Protein AF-0000000081675531 (afdb_homodimer)

Solvent-accessible surface area (backbone atoms only — not comparable to full-atom values): 13049 Å² total; per-residue (Å²): 126,81,75,73,70,75,74,74,79,75,53,68,67,58,50,53,51,32,43,53,40,3,53,59,17,24,76,29,30,42,34,90,85,77,69,66,45,24,5,5,15,31,33,32,68,89,70,49,78,31,54,4,14,22,37,60,43,95,56,61,89,72,32,44,50,14,60,50,37,9,51,50,44,37,30,32,72,58,51,77,49,37,48,32,34,23,46,33,56,78,55,82,88,51,85,78,71,76,51,72,69,47,48,54,53,28,58,76,53,54,39,74,36,75,41,68,58,70,75,72,125,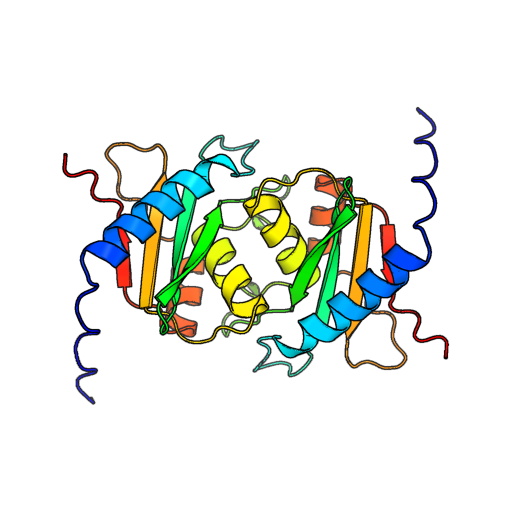127,82,75,72,70,74,74,74,79,75,53,68,67,58,51,53,52,32,43,52,40,4,52,58,17,24,78,28,31,42,33,91,84,77,68,66,43,25,5,6,15,30,32,32,66,88,68,49,78,31,54,4,15,23,36,60,42,97,57,63,88,72,31,45,51,14,60,50,37,9,50,50,44,37,31,34,71,59,51,76,49,37,47,32,34,23,47,34,56,78,55,83,88,51,85,80,70,77,51,71,69,46,48,52,53,29,60,75,52,54,40,74,38,74,43,68,58,71,76,73,126

pLDDT: mean 86.03, std 18.35, range [26.33, 98.75]

Radius of gyration: 18.3 Å; Cα contacts (8 Å, |Δi|>4): 519; chains: 2; bounding box: 38×55×39 Å

InterPro domains:
  IPR002125 Cytidine and deoxycytidylate deaminase domain [PF00383] (15-110)
  IPR002125 Cytidine and deoxycytidylate deaminase domain [PS51747] (13-121)
  IPR006262 Cytidine deaminase, homotetrameric [TIGR01354] (18-109)
  IPR016192 APOBEC/CMP deaminase, zinc-binding [PS00903] (65-106)
  IPR016193 Cytidine deaminase-like [SSF53927] (13-111)
  IPR050202 Cytidine and Deoxycytidylate Deaminase [PTHR11644] (12-110)

Nearest PDB structures (foldseek):
  2fr6-assembly1_A  TM=9.810E-01  e=1.403E-18  Mus musculus
  1mq0-assembly1_A  TM=9.919E-01  e=2.426E-16  Homo sapiens
  1ux0-assembly1_B-2  TM=9.701E-01  e=1.730E-13  Bacillus subtilis
  1ux1-assembly1_D  TM=9.737E-01  e=3.747E-13  Bacillus subtilis
  6kw6-assembly1_A  TM=9.370E-01  e=7.250E-12  Streptomyces noursei

Secondary structure (DSSP, 8-state):
-----------HHHHHHHHHHHHHHHTT-B-TTT---EEEEEEETTS-EEEEE-B--SSGGG-B-HHHHHHHHHHHTT---EEEEEEEES-SS--PPPPHHHHHHHHHTT--EEEE-----/-----------HHHHHHHHHHHHHHHTT-B-TTT---EEEEEEETTS-EEEEE-B--SSGGG-B-HHHHHHHHHHHTT---EEEEEEEES-SS--PPPPHHHHHHHHHTT--EEEE-----

Sequence (242 aa):
MAQKSPSPALEPEHVQRLLLSCREAKKSAYCPYSRFPVGAALLTGDGRIFSGCNIENACYPLGVCAERTAIQKAISEGYKEFRAIAISSNLQDDFISPCGACRQVMREIRCWQMREGEWKSMAQKSPSPALEPEHVQRLLLSCREAKKSAYCPYSRFPVGAALLTGDGRIFSGCNIENACYPLGVCAERTAIQKAISEGYKEFRAIAISSNLQDDFISPCGACRQVMREIRCWQMREGEWKS

Organism: Balaenoptera musculus (NCBI:txid9771)

Foldseek 3Di:
DPPPDPQPDDDPVLVVVQLVQQVVQQVVEADPPPPKKKKKWWAFPVGDIFIFIWYADPPGVPTDHRLVRRVVVCVVVPTQGTEEMEMDIPPVPDFDDDDPVSVVVCVVSVHPYYDYPPPPD/DPPPPPQPDDDPVLVVVQLVQQVVQQVVEADPPPPKKKKKWWAFPVGDIFIFIWYADPPGVPTDHRLVRRVVVCVVVPTQGTEEMEMDIPPVPDFDDDDPVSVVVCVVSVHPYYDYPPPPD

Structure (mmCIF, N/CA/C/O backbone):
data_AF-0000000081675531-model_v1
#
loop_
_entity.id
_entity.type
_entity.pdbx_description
1 polymer 'Cytidine deaminase'
#
loop_
_atom_site.group_PDB
_atom_site.id
_atom_site.type_symbol
_atom_site.label_atom_id
_atom_site.label_alt_id
_atom_site.label_comp_id
_atom_site.label_asym_id
_atom_site.label_entity_id
_atom_site.label_seq_id
_atom_site.pdbx_PDB_ins_code
_atom_site.Cartn_x
_atom_site.Cartn_y
_atom_site.Cartn_z
_atom_site.occupancy
_atom_site.B_iso_or_equiv
_atom_site.auth_seq_id
_atom_site.auth_comp_id
_atom_site.auth_asym_id
_atom_site.auth_atom_id
_atom_site.pdbx_PDB_model_num
ATOM 1 N N . MET A 1 1 ? -18.953 -29.891 -3.199 1 30.53 1 MET A N 1
ATOM 2 C CA . MET A 1 1 ? -17.75 -29.062 -3.236 1 30.53 1 MET A CA 1
ATOM 3 C C . MET A 1 1 ? -17.5 -28.516 -4.637 1 30.53 1 MET A C 1
ATOM 5 O O . MET A 1 1 ? -17.297 -29.281 -5.582 1 30.53 1 MET A O 1
ATOM 9 N N . ALA A 1 2 ? -18.203 -27.469 -4.977 1 39.75 2 ALA A N 1
ATOM 10 C CA . ALA A 1 2 ? -18.172 -27.031 -6.371 1 39.75 2 ALA A CA 1
ATOM 11 C C . ALA A 1 2 ? -16.75 -27 -6.91 1 39.75 2 ALA A C 1
ATOM 13 O O . ALA A 1 2 ? -15.836 -26.484 -6.254 1 39.75 2 ALA A O 1
ATOM 14 N N . GLN A 1 3 ? -16.375 -27.906 -7.695 1 36.19 3 GLN A N 1
ATOM 15 C CA . GLN A 1 3 ? -15.078 -27.984 -8.367 1 36.19 3 GLN A CA 1
ATOM 16 C C . GLN A 1 3 ? -14.688 -26.641 -8.984 1 36.19 3 GLN A C 1
ATOM 18 O O . GLN A 1 3 ? -15.383 -26.141 -9.867 1 36.19 3 GLN A O 1
ATOM 23 N N . LYS A 1 4 ? -14.32 -25.641 -8.102 1 45.38 4 LYS A N 1
ATOM 24 C CA . LYS A 1 4 ? -13.844 -24.375 -8.648 1 45.38 4 LYS A CA 1
ATOM 25 C C . LYS A 1 4 ? -13.062 -24.578 -9.938 1 45.38 4 LYS A C 1
ATOM 27 O O . LYS A 1 4 ? -12.156 -25.422 -9.992 1 45.38 4 LYS A O 1
ATOM 32 N N . SER A 1 5 ? -13.609 -24.5 -11.062 1 47.62 5 SER A N 1
ATOM 33 C CA . SER A 1 5 ? -12.961 -24.578 -12.367 1 47.62 5 SER A CA 1
ATOM 34 C C . SER A 1 5 ? -11.547 -24 -12.312 1 47.62 5 SER A C 1
ATOM 36 O O . SER A 1 5 ? -11.297 -23.031 -11.602 1 47.62 5 SER A O 1
ATOM 38 N N . PRO A 1 6 ? -10.422 -24.797 -12.578 1 48.84 6 PRO A N 1
ATOM 39 C CA . PRO A 1 6 ? -9.031 -24.328 -12.578 1 48.84 6 PRO A CA 1
ATOM 40 C C . PRO A 1 6 ? -8.883 -22.922 -13.156 1 48.84 6 PRO A C 1
ATOM 42 O O . PRO A 1 6 ? -9.602 -22.547 -14.086 1 48.84 6 PRO A O 1
ATOM 45 N N . SER A 1 7 ? -8.719 -21.953 -12.344 1 56.81 7 SER A N 1
ATOM 46 C CA . SER A 1 7 ? -8.422 -20.641 -12.898 1 56.81 7 SER A CA 1
ATOM 47 C C . SER A 1 7 ? -7.664 -20.75 -14.211 1 56.81 7 SER A C 1
ATOM 49 O O . SER A 1 7 ? -6.727 -21.531 -14.328 1 56.81 7 SER A O 1
ATOM 51 N N . PRO A 1 8 ? -8.297 -20.406 -15.32 1 62.28 8 PRO A N 1
ATOM 52 C CA . PRO A 1 8 ? -7.641 -20.531 -16.625 1 62.28 8 PRO A CA 1
ATOM 53 C C . PRO A 1 8 ? -6.156 -20.172 -16.578 1 62.28 8 PRO A C 1
ATOM 55 O O . PRO A 1 8 ? -5.746 -19.328 -15.773 1 62.28 8 PRO A O 1
ATOM 58 N N . ALA A 1 9 ? -5.355 -21.031 -17.125 1 71.75 9 ALA A N 1
ATOM 59 C CA . ALA A 1 9 ? -3.922 -20.812 -17.297 1 71.75 9 ALA A CA 1
ATOM 60 C C . ALA A 1 9 ? -3.639 -19.375 -17.75 1 71.75 9 ALA A C 1
ATOM 62 O O . ALA A 1 9 ? -4.414 -18.797 -18.516 1 71.75 9 ALA A O 1
ATOM 63 N N . LEU A 1 10 ? -2.742 -18.719 -17.125 1 80.75 10 LEU A N 1
ATOM 64 C CA . LEU A 1 10 ? -2.326 -17.375 -17.516 1 80.75 10 LEU A CA 1
ATOM 65 C C . LEU A 1 10 ? -1.698 -17.391 -18.906 1 80.75 10 LEU A C 1
ATOM 67 O O . LEU A 1 10 ? -0.91 -18.281 -19.234 1 80.75 10 LEU A O 1
ATOM 71 N N . GLU A 1 11 ? -2.152 -16.516 -19.703 1 85.69 11 GLU A N 1
ATOM 72 C CA . GLU A 1 11 ? -1.494 -16.359 -20.984 1 85.69 11 GLU A CA 1
ATOM 73 C C . GLU A 1 11 ? -0.01 -16.047 -20.812 1 85.69 11 GLU A C 1
ATOM 75 O O . GLU A 1 11 ? 0.37 -15.281 -19.922 1 85.69 11 GLU A O 1
ATOM 80 N N . PRO A 1 12 ? 0.806 -16.641 -21.656 1 85.94 12 PRO A N 1
ATOM 81 C CA . PRO A 1 12 ? 2.252 -16.422 -21.547 1 85.94 12 PRO A CA 1
ATOM 82 C C . PRO A 1 12 ? 2.635 -14.945 -21.547 1 85.94 12 PRO A C 1
ATOM 84 O O . PRO A 1 12 ? 3.572 -14.547 -20.859 1 85.94 12 PRO A O 1
ATOM 87 N N . GLU A 1 13 ? 1.927 -14.172 -22.281 1 88.56 13 GLU A N 1
ATOM 88 C CA . GLU A 1 13 ? 2.221 -12.742 -22.328 1 88.56 13 GLU A CA 1
ATOM 89 C C . GLU A 1 13 ? 1.995 -12.086 -20.969 1 88.56 13 GLU A C 1
ATOM 91 O O . GLU A 1 13 ? 2.773 -11.227 -20.547 1 88.56 13 GLU A O 1
ATOM 96 N N . HIS A 1 14 ? 0.963 -12.469 -20.328 1 87.56 14 HIS A N 1
ATOM 97 C CA . HIS A 1 14 ? 0.684 -11.938 -19 1 87.56 14 HIS A CA 1
ATOM 98 C C . HIS A 1 14 ? 1.761 -12.352 -18 1 87.56 14 HIS A C 1
ATOM 100 O O . HIS A 1 14 ? 2.164 -11.555 -17.156 1 87.56 14 HIS A O 1
ATOM 106 N N . VAL A 1 15 ? 2.221 -13.555 -18.172 1 87.44 15 VAL A N 1
ATOM 107 C CA . VAL A 1 15 ? 3.254 -14.062 -17.266 1 87.44 15 VAL A CA 1
ATOM 108 C C . VAL A 1 15 ? 4.539 -13.258 -17.453 1 87.44 15 VAL A C 1
ATOM 110 O O . VAL A 1 15 ? 5.164 -12.852 -16.469 1 87.44 15 VAL A O 1
ATOM 113 N N . GLN A 1 16 ? 4.898 -13.078 -18.656 1 91 16 GLN A N 1
ATOM 114 C CA . GLN A 1 16 ? 6.117 -12.328 -18.953 1 91 16 GLN A CA 1
ATOM 115 C C . GLN A 1 16 ? 6.023 -10.906 -18.406 1 91 16 GLN A C 1
ATOM 117 O O . GLN A 1 16 ? 6.977 -10.398 -17.812 1 91 16 GLN A O 1
ATOM 122 N N . ARG A 1 17 ? 4.918 -10.242 -18.578 1 93.56 17 ARG A N 1
ATOM 123 C CA . ARG A 1 17 ? 4.715 -8.883 -18.094 1 93.56 17 ARG A CA 1
ATOM 124 C C . ARG A 1 17 ? 4.758 -8.852 -16.562 1 93.56 17 ARG A C 1
ATOM 126 O O . ARG A 1 17 ? 5.301 -7.91 -15.977 1 93.56 17 ARG A O 1
ATOM 133 N N . LEU A 1 18 ? 4.176 -9.898 -15.992 1 93 18 LEU A N 1
ATOM 134 C CA . LEU A 1 18 ? 4.164 -10.016 -14.539 1 93 18 LEU A CA 1
ATOM 135 C C . LEU A 1 18 ? 5.586 -10.125 -13.992 1 93 18 LEU A C 1
ATOM 137 O O . LEU A 1 18 ? 5.945 -9.438 -13.039 1 93 18 LEU A O 1
ATOM 141 N N . LEU A 1 19 ? 6.332 -10.938 -14.641 1 91.12 19 LEU A N 1
ATOM 142 C CA . LEU A 1 19 ? 7.699 -11.18 -14.195 1 91.12 19 LEU A CA 1
ATOM 143 C C . LEU A 1 19 ? 8.562 -9.93 -14.383 1 91.12 19 LEU A C 1
ATOM 145 O O . LEU A 1 19 ? 9.344 -9.578 -13.5 1 91.12 19 LEU A O 1
ATOM 149 N N . LEU A 1 20 ? 8.414 -9.305 -15.461 1 94.12 20 LEU A N 1
ATOM 150 C CA . LEU A 1 20 ? 9.156 -8.07 -15.703 1 94.12 20 LEU A CA 1
ATOM 151 C C . LEU A 1 20 ? 8.773 -6.996 -14.703 1 94.12 20 LEU A C 1
ATOM 153 O O . LEU A 1 20 ? 9.633 -6.285 -14.18 1 94.12 20 LEU A O 1
ATOM 157 N N . SER A 1 21 ? 7.504 -6.914 -14.414 1 96.19 21 SER A N 1
ATOM 158 C CA . SER A 1 21 ? 6.996 -5.895 -13.508 1 96.19 21 SER A CA 1
ATOM 159 C C . SER A 1 21 ? 7.527 -6.105 -12.094 1 96.19 21 SER A C 1
ATOM 161 O O . SER A 1 21 ? 7.902 -5.145 -11.414 1 96.19 21 SER A O 1
ATOM 163 N N . CYS A 1 22 ? 7.516 -7.305 -11.625 1 94.5 22 CYS A N 1
ATOM 164 C CA . CYS A 1 22 ? 7.988 -7.531 -10.266 1 94.5 22 CYS A CA 1
ATOM 165 C C . CYS A 1 22 ? 9.492 -7.297 -10.164 1 94.5 22 CYS A C 1
ATOM 167 O O . CYS A 1 22 ? 9.984 -6.855 -9.117 1 94.5 22 CYS A O 1
ATOM 169 N N . ARG A 1 23 ? 10.242 -7.586 -11.219 1 93.19 23 ARG A N 1
ATOM 170 C CA . ARG A 1 23 ? 11.672 -7.297 -11.227 1 93.19 23 ARG A CA 1
ATOM 171 C C . ARG A 1 23 ? 11.93 -5.797 -11.156 1 93.19 23 ARG A C 1
ATOM 173 O O . ARG A 1 23 ? 12.812 -5.344 -10.422 1 93.19 23 ARG A O 1
ATOM 180 N N . GLU A 1 24 ? 11.172 -5.109 -11.93 1 96.38 24 GLU A N 1
ATOM 181 C CA . GLU A 1 24 ? 11.305 -3.656 -11.922 1 96.38 24 GLU A CA 1
ATOM 182 C C . GLU A 1 24 ? 10.938 -3.07 -10.562 1 96.38 24 GLU A C 1
ATOM 184 O O . GLU A 1 24 ? 11.586 -2.139 -10.086 1 96.38 24 GLU A O 1
ATOM 189 N N . ALA A 1 25 ? 9.969 -3.631 -9.93 1 97.25 25 ALA A N 1
ATOM 190 C CA . ALA A 1 25 ? 9.484 -3.141 -8.641 1 97.25 25 ALA A CA 1
ATOM 191 C C . ALA A 1 25 ? 10.547 -3.287 -7.559 1 97.25 25 ALA A C 1
ATOM 193 O O . ALA A 1 25 ? 10.602 -2.494 -6.617 1 97.25 25 ALA A O 1
ATOM 194 N N . LYS A 1 26 ? 11.336 -4.266 -7.742 1 95.44 26 LYS A N 1
ATOM 195 C CA . LYS A 1 26 ? 12.406 -4.547 -6.793 1 95.44 26 LYS A CA 1
ATOM 196 C C . LYS A 1 26 ? 13.328 -3.34 -6.633 1 95.44 26 LYS A C 1
ATOM 198 O O . LYS A 1 26 ? 13.891 -3.113 -5.559 1 95.44 26 LYS A O 1
ATOM 203 N N . LYS A 1 27 ? 13.477 -2.557 -7.605 1 96.38 27 LYS A N 1
ATOM 204 C CA . LYS A 1 27 ? 14.383 -1.415 -7.637 1 96.38 27 LYS A CA 1
ATOM 205 C C . LYS A 1 27 ? 13.93 -0.319 -6.68 1 96.38 27 LYS A C 1
ATOM 207 O O . LYS A 1 27 ? 14.719 0.536 -6.281 1 96.38 27 LYS A O 1
ATOM 212 N N . SER A 1 28 ? 12.688 -0.359 -6.309 1 97.88 28 SER A N 1
ATOM 213 C CA . SER A 1 28 ? 12.133 0.691 -5.461 1 97.88 28 SER A CA 1
ATOM 214 C C . SER A 1 28 ? 12.039 0.236 -4.008 1 97.88 28 SER A C 1
ATOM 216 O O . SER A 1 28 ? 11.523 0.965 -3.154 1 97.88 28 SER A O 1
ATOM 218 N N . ALA A 1 29 ? 12.555 -0.926 -3.73 1 98.06 29 ALA A N 1
ATOM 219 C CA . ALA A 1 29 ? 12.438 -1.484 -2.385 1 98.06 29 ALA A CA 1
ATOM 220 C C . ALA A 1 29 ? 13.086 -0.565 -1.354 1 98.06 29 ALA A C 1
ATOM 222 O O . ALA A 1 29 ? 14.141 0.013 -1.605 1 98.06 29 ALA A O 1
ATOM 223 N N . TYR A 1 30 ? 12.43 -0.312 -0.26 1 98.25 30 TYR A N 1
ATOM 224 C CA . TYR A 1 30 ? 13 0.333 0.917 1 98.25 30 TYR A CA 1
ATOM 225 C C . TYR A 1 30 ? 13.391 -0.699 1.968 1 98.25 30 TYR A C 1
ATOM 227 O O . TYR A 1 30 ? 12.578 -1.078 2.811 1 98.25 30 TYR A O 1
ATOM 235 N N . CYS A 1 31 ? 14.625 -1.104 1.976 1 97.25 31 CYS A N 1
ATOM 236 C CA . CYS A 1 31 ? 15.109 -2.172 2.842 1 97.25 31 CYS A CA 1
ATOM 237 C C . CYS A 1 31 ? 16.5 -1.848 3.381 1 97.25 31 CYS A C 1
ATOM 239 O O . CYS A 1 31 ? 17.438 -2.631 3.209 1 97.25 31 CYS A O 1
ATOM 241 N N . PRO A 1 32 ? 16.625 -0.723 4.086 1 95.94 32 PRO A N 1
ATOM 242 C CA . PRO A 1 32 ? 17.938 -0.293 4.582 1 95.94 32 PRO A CA 1
ATOM 243 C C . PRO A 1 32 ? 18.484 -1.219 5.664 1 95.94 32 PRO A C 1
ATOM 245 O O . PRO A 1 32 ? 19.688 -1.208 5.934 1 95.94 32 PRO A O 1
ATOM 248 N N . TYR A 1 33 ? 17.719 -2.08 6.25 1 94.94 33 TYR A N 1
ATOM 249 C CA . TYR A 1 33 ? 18.141 -2.898 7.383 1 94.94 33 TYR A CA 1
ATOM 250 C C . TYR A 1 33 ? 18.562 -4.289 6.926 1 94.94 33 TYR A C 1
ATOM 252 O O . TYR A 1 33 ? 19.609 -4.801 7.344 1 94.94 33 TYR A O 1
ATOM 260 N N . SER A 1 34 ? 17.766 -4.949 6.035 1 92.94 34 SER A N 1
ATOM 261 C CA . SER A 1 34 ? 18.078 -6.289 5.547 1 92.94 34 SER A CA 1
ATOM 262 C C . SER A 1 34 ? 18.906 -6.234 4.273 1 92.94 34 SER A C 1
ATOM 264 O O . SER A 1 34 ? 19.672 -7.164 3.977 1 92.94 34 SER A O 1
ATOM 266 N N . ARG A 1 35 ? 18.656 -5.184 3.469 1 94.62 35 ARG A N 1
ATOM 267 C CA . ARG A 1 35 ? 19.25 -5.039 2.141 1 94.62 35 ARG A CA 1
ATOM 268 C C . ARG A 1 35 ? 18.828 -6.188 1.228 1 94.62 35 ARG A C 1
ATOM 270 O O . ARG A 1 35 ? 19.641 -6.715 0.468 1 94.62 35 ARG A O 1
ATOM 277 N N . PHE A 1 36 ? 17.672 -6.707 1.459 1 94.19 36 PHE A N 1
ATOM 278 C CA . PHE A 1 36 ? 17.094 -7.801 0.688 1 94.19 36 PHE A CA 1
ATOM 279 C C . PHE A 1 36 ? 15.883 -7.324 -0.096 1 94.19 36 PHE A C 1
ATOM 281 O O . PHE A 1 36 ? 14.742 -7.508 0.34 1 94.19 36 PHE A O 1
ATOM 288 N N . PRO A 1 37 ? 16.125 -6.781 -1.269 1 96.44 37 PRO A N 1
ATOM 289 C CA . PRO A 1 37 ? 15.016 -6.238 -2.041 1 96.44 37 PRO A CA 1
ATOM 290 C C . PRO A 1 37 ? 14.125 -7.324 -2.643 1 96.44 37 PRO A C 1
ATOM 292 O O . PRO A 1 37 ? 14.633 -8.312 -3.182 1 96.44 37 PRO A O 1
ATOM 295 N N . VAL A 1 38 ? 12.898 -7.168 -2.477 1 95.5 38 VAL A N 1
ATOM 296 C CA . VAL A 1 38 ? 11.891 -8.047 -3.055 1 95.5 38 VAL A CA 1
ATOM 297 C C . VAL A 1 38 ? 10.891 -7.227 -3.867 1 95.5 38 VAL A C 1
ATOM 299 O O . VAL A 1 38 ? 10.508 -6.125 -3.463 1 95.5 38 VAL A O 1
ATOM 302 N N . GLY A 1 39 ? 10.555 -7.691 -4.996 1 96.12 39 GLY A N 1
ATOM 303 C CA . GLY A 1 39 ? 9.492 -7.117 -5.809 1 96.12 39 GLY A CA 1
ATOM 304 C C . GLY A 1 39 ? 8.344 -8.078 -6.051 1 96.12 39 GLY A C 1
ATOM 305 O O . GLY A 1 39 ? 8.531 -9.297 -6.078 1 96.12 39 GLY A O 1
ATOM 306 N N . ALA A 1 40 ? 7.191 -7.465 -6.223 1 96.19 40 ALA A N 1
ATOM 307 C CA . ALA A 1 40 ? 6.008 -8.258 -6.555 1 96.19 40 ALA A CA 1
ATOM 308 C C . ALA A 1 40 ? 5.172 -7.566 -7.625 1 96.19 40 ALA A C 1
ATOM 310 O O . ALA A 1 40 ? 5.285 -6.355 -7.828 1 96.19 40 ALA A O 1
ATOM 311 N N . ALA A 1 41 ? 4.418 -8.352 -8.289 1 96.62 41 ALA A N 1
ATOM 312 C CA . ALA A 1 41 ? 3.447 -7.871 -9.266 1 96.62 41 ALA A CA 1
ATOM 313 C C . ALA A 1 41 ? 2.154 -8.68 -9.195 1 96.62 41 ALA A C 1
ATOM 315 O O . ALA A 1 41 ? 2.184 -9.906 -9.078 1 96.62 41 ALA A O 1
ATOM 316 N N . LEU A 1 42 ? 1.061 -7.98 -9.242 1 96.75 42 LEU A N 1
ATOM 317 C CA . LEU A 1 42 ? -0.273 -8.555 -9.086 1 96.75 42 LEU A CA 1
ATOM 318 C C . LEU A 1 42 ? -1.097 -8.359 -10.359 1 96.75 42 LEU A C 1
ATOM 320 O O . LEU A 1 42 ? -1.202 -7.238 -10.867 1 96.75 42 LEU A O 1
ATOM 324 N N . LEU A 1 43 ? -1.589 -9.461 -10.852 1 95.75 43 LEU A N 1
ATOM 325 C CA . LEU A 1 43 ? -2.457 -9.43 -12.023 1 95.75 43 LEU A CA 1
ATOM 326 C C . LEU A 1 43 ? -3.926 -9.414 -11.609 1 95.75 43 LEU A C 1
ATOM 328 O O . LEU A 1 43 ? -4.387 -10.328 -10.914 1 95.75 43 LEU A O 1
ATOM 332 N N . THR A 1 44 ? -4.633 -8.359 -12.102 1 95.56 44 THR A N 1
ATOM 333 C CA . THR A 1 44 ? -6.047 -8.25 -11.766 1 95.56 44 THR A CA 1
ATOM 334 C C . THR A 1 44 ? -6.898 -9.07 -12.727 1 95.56 44 THR A C 1
ATOM 336 O O . THR A 1 44 ? -6.402 -9.547 -13.75 1 95.56 44 THR A O 1
ATOM 339 N N . GLY A 1 45 ? -8.18 -9.211 -12.383 1 91.38 45 GLY A N 1
ATOM 340 C CA . GLY A 1 45 ? -9.109 -9.977 -13.203 1 91.38 45 GLY A CA 1
ATOM 341 C C . GLY A 1 45 ? -9.258 -9.43 -14.609 1 91.38 45 GLY A C 1
ATOM 342 O O . GLY A 1 45 ? -9.445 -10.188 -15.562 1 91.38 45 GLY A O 1
ATOM 343 N N . ASP A 1 46 ? -9.094 -8.141 -14.758 1 93.31 46 ASP A N 1
ATOM 344 C CA . ASP A 1 46 ? -9.312 -7.508 -16.047 1 93.31 46 ASP A CA 1
ATOM 345 C C . ASP A 1 46 ? -7.992 -7.285 -16.781 1 93.31 46 ASP A C 1
ATOM 347 O O . ASP A 1 46 ? -7.953 -6.625 -17.828 1 93.31 46 ASP A O 1
ATOM 351 N N . GLY A 1 47 ? -6.906 -7.734 -16.172 1 92.44 47 GLY A N 1
ATOM 352 C CA . GLY A 1 47 ? -5.652 -7.773 -16.906 1 92.44 47 GLY A CA 1
ATOM 353 C C . GLY A 1 47 ? -4.699 -6.66 -16.516 1 92.44 47 GLY A C 1
ATOM 354 O O . GLY A 1 47 ? -3.631 -6.52 -17.125 1 92.44 47 GLY A O 1
ATOM 355 N N . ARG A 1 48 ? -4.973 -5.832 -15.57 1 95.69 48 ARG A N 1
ATOM 356 C CA . ARG A 1 48 ? -4.074 -4.781 -15.102 1 95.69 48 ARG A CA 1
ATOM 357 C C . ARG A 1 48 ? -3.037 -5.344 -14.133 1 95.69 48 ARG A C 1
ATOM 359 O O . ARG A 1 48 ? -3.314 -6.301 -13.406 1 95.69 48 ARG A O 1
ATOM 366 N N . ILE A 1 49 ? -1.883 -4.672 -14.188 1 97 49 ILE A N 1
ATOM 367 C CA . ILE A 1 49 ? -0.816 -5.121 -13.297 1 97 49 ILE A CA 1
ATOM 368 C C . ILE A 1 49 ? -0.488 -4.02 -12.297 1 97 49 ILE A C 1
ATOM 370 O O . ILE A 1 49 ? -0.355 -2.85 -12.664 1 97 49 ILE A O 1
ATOM 374 N N . PHE A 1 50 ? -0.465 -4.379 -11.016 1 98.12 50 PHE A N 1
ATOM 375 C CA . PHE A 1 50 ? 0.025 -3.523 -9.945 1 98.12 50 PHE A CA 1
ATOM 376 C C . PHE A 1 50 ? 1.297 -4.098 -9.328 1 98.12 50 PHE A C 1
ATOM 378 O O . PHE A 1 50 ? 1.35 -5.281 -8.992 1 98.12 50 PHE A O 1
ATOM 385 N N . SER A 1 51 ? 2.289 -3.27 -9.156 1 98.25 51 SER A N 1
ATOM 386 C CA . SER A 1 51 ? 3.545 -3.754 -8.594 1 98.25 51 SER A CA 1
ATOM 387 C C . SER A 1 51 ? 3.752 -3.227 -7.176 1 98.25 51 SER A C 1
ATOM 389 O O . SER A 1 51 ? 3.084 -2.277 -6.758 1 98.25 51 SER A O 1
ATOM 391 N N . GLY A 1 52 ? 4.555 -3.91 -6.457 1 98.44 52 GLY A N 1
ATOM 392 C CA . GLY A 1 52 ? 4.965 -3.547 -5.109 1 98.44 52 GLY A CA 1
ATOM 393 C C . GLY A 1 52 ? 6.355 -4.039 -4.754 1 98.44 52 GLY A C 1
ATOM 394 O O . GLY A 1 52 ? 6.922 -4.871 -5.465 1 98.44 52 GLY A O 1
ATOM 395 N N . CYS A 1 53 ? 6.848 -3.488 -3.754 1 98.44 53 CYS A N 1
ATOM 396 C CA . CYS A 1 53 ? 8.133 -3.893 -3.201 1 98.44 53 CYS A CA 1
ATOM 397 C C . CYS A 1 53 ? 8.086 -3.932 -1.679 1 98.44 53 CYS A C 1
ATOM 399 O O . CYS A 1 53 ? 7.121 -3.469 -1.071 1 98.44 53 CYS A O 1
ATOM 401 N N . ASN A 1 54 ? 9.117 -4.625 -1.127 1 98.31 54 ASN A N 1
ATOM 402 C CA . ASN A 1 54 ? 9.164 -4.617 0.331 1 98.31 54 ASN A CA 1
ATOM 403 C C . ASN A 1 54 ? 9.602 -3.256 0.87 1 98.31 54 ASN A C 1
ATOM 405 O O . ASN A 1 54 ? 10.445 -2.59 0.274 1 98.31 54 ASN A O 1
ATOM 409 N N . ILE A 1 55 ? 8.953 -2.812 1.921 1 98.62 55 ILE A N 1
ATOM 410 C CA . ILE A 1 55 ? 9.203 -1.549 2.605 1 98.62 55 ILE A CA 1
ATOM 411 C C . ILE A 1 55 ? 9.438 -1.807 4.094 1 98.62 55 ILE A C 1
ATOM 413 O O . ILE A 1 55 ? 8.508 -2.139 4.828 1 98.62 55 ILE A O 1
ATOM 417 N N . GLU A 1 56 ? 10.68 -1.594 4.508 1 98.38 56 GLU A N 1
ATOM 418 C CA . GLU A 1 56 ? 11.07 -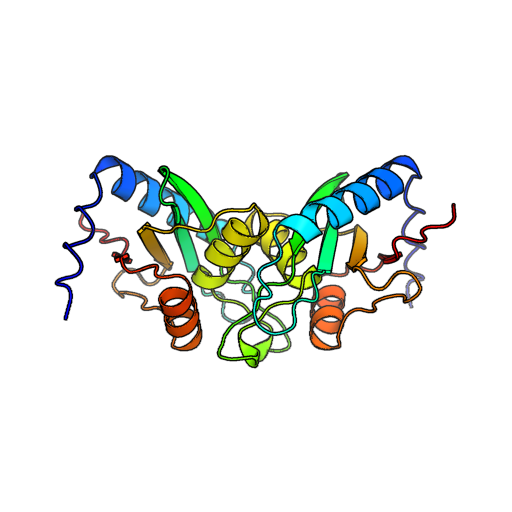1.88 5.883 1 98.38 56 GLU A CA 1
ATOM 419 C C . GLU A 1 56 ? 10.852 -0.667 6.785 1 98.38 56 GLU A C 1
ATOM 421 O O . GLU A 1 56 ? 10.5 0.412 6.305 1 98.38 56 GLU A O 1
ATOM 426 N N . ASN A 1 57 ? 10.883 -0.903 8.047 1 97.94 57 ASN A N 1
ATOM 427 C CA . ASN A 1 57 ? 10.789 0.094 9.102 1 97.94 57 ASN A CA 1
ATOM 428 C C . ASN A 1 57 ? 11.711 -0.247 10.273 1 97.94 57 ASN A C 1
ATOM 430 O O . ASN A 1 57 ? 11.984 -1.421 10.531 1 97.94 57 ASN A O 1
ATOM 434 N N . ALA A 1 58 ? 12.211 0.831 10.953 1 96.31 58 ALA A N 1
ATOM 435 C CA . ALA A 1 58 ? 13.031 0.596 12.141 1 96.31 58 ALA A CA 1
ATOM 436 C C . ALA A 1 58 ? 12.289 -0.26 13.156 1 96.31 58 ALA A C 1
ATOM 438 O O . ALA A 1 58 ? 12.898 -1.052 13.875 1 96.31 58 ALA A O 1
ATOM 439 N N . CYS A 1 59 ? 11.008 -0.011 13.227 1 96.5 59 CYS A N 1
ATOM 440 C CA . CYS A 1 59 ? 10.133 -0.952 13.922 1 96.5 59 CYS A CA 1
ATOM 441 C C . CYS A 1 59 ? 9.758 -2.117 13.016 1 96.5 59 CYS A C 1
ATOM 443 O O . CYS A 1 59 ? 8.844 -2.004 12.195 1 96.5 59 CYS A O 1
ATOM 445 N N . TYR A 1 60 ? 10.266 -3.238 13.164 1 93.12 60 TYR A N 1
ATOM 446 C CA . TYR A 1 60 ? 10.273 -4.344 12.211 1 93.12 60 TYR A CA 1
ATOM 447 C C . TYR A 1 60 ? 8.859 -4.785 11.867 1 93.12 60 TYR A C 1
ATOM 449 O O . TYR A 1 60 ? 8.531 -5 10.703 1 93.12 60 TYR A O 1
ATOM 457 N N . PRO A 1 61 ? 7.977 -4.828 12.844 1 94.81 61 PRO A N 1
ATOM 458 C CA . PRO A 1 61 ? 6.625 -5.312 12.562 1 94.81 61 PRO A CA 1
ATOM 459 C C . PRO A 1 61 ? 5.82 -4.348 11.695 1 94.81 61 PRO A C 1
ATOM 461 O O . PRO A 1 61 ? 4.754 -4.707 11.188 1 94.81 61 PRO A O 1
ATOM 464 N N . LEU A 1 62 ? 6.355 -3.172 11.445 1 97 62 LEU A N 1
ATOM 465 C CA . LEU A 1 62 ? 5.621 -2.174 10.672 1 97 62 LEU A CA 1
ATOM 466 C C . LEU A 1 62 ? 6.047 -2.199 9.211 1 97 62 LEU A C 1
ATOM 468 O O . LEU A 1 62 ? 5.52 -1.441 8.391 1 97 62 LEU A O 1
ATOM 472 N N . GLY A 1 63 ? 7.039 -3.104 8.906 1 97.94 63 GLY A N 1
ATOM 473 C CA . GLY A 1 63 ? 7.355 -3.334 7.508 1 97.94 63 GLY A CA 1
ATOM 474 C C . GLY A 1 63 ? 6.25 -4.051 6.754 1 97.94 63 GLY A C 1
ATOM 475 O O . GLY A 1 63 ? 5.305 -4.559 7.363 1 97.94 63 GLY A O 1
ATOM 476 N N . VAL A 1 64 ? 6.367 -4.016 5.453 1 98.44 64 VAL A N 1
ATOM 477 C CA . VAL A 1 64 ? 5.371 -4.691 4.629 1 98.44 64 VAL A CA 1
ATOM 478 C C . VAL A 1 64 ? 6.059 -5.414 3.475 1 98.44 64 VAL A C 1
ATOM 480 O O . VAL A 1 64 ? 7.012 -4.891 2.887 1 98.44 64 VAL A O 1
ATOM 483 N N . CYS A 1 65 ? 5.582 -6.594 3.188 1 97.56 65 CYS A N 1
ATOM 484 C CA . CYS A 1 65 ? 6.113 -7.395 2.092 1 97.56 65 CYS A CA 1
ATOM 485 C C . CYS A 1 65 ? 5.719 -6.801 0.743 1 97.56 65 CYS A C 1
ATOM 487 O O . CYS A 1 65 ? 4.73 -6.07 0.645 1 97.56 65 CYS A O 1
ATOM 489 N N . ALA A 1 66 ? 6.473 -7.219 -0.216 1 97.62 66 ALA A N 1
ATOM 490 C CA . ALA A 1 66 ? 6.207 -6.789 -1.586 1 97.62 66 ALA A CA 1
ATOM 491 C C . ALA A 1 66 ? 4.797 -7.184 -2.021 1 97.62 66 ALA A C 1
ATOM 493 O O . ALA A 1 66 ? 4.094 -6.395 -2.652 1 97.62 66 ALA A O 1
ATOM 494 N N . GLU A 1 67 ? 4.383 -8.383 -1.65 1 96.75 67 GLU A N 1
ATOM 495 C CA . GLU A 1 67 ? 3.07 -8.891 -2.037 1 96.75 67 GLU A CA 1
ATOM 496 C C . GLU A 1 67 ? 1.954 -7.984 -1.522 1 96.75 67 GLU A C 1
ATOM 498 O O . GLU A 1 67 ? 1.076 -7.578 -2.285 1 96.75 67 GLU A O 1
ATOM 503 N N . ARG A 1 68 ? 2.045 -7.703 -0.236 1 98.25 68 ARG A N 1
ATOM 504 C CA . ARG A 1 68 ? 0.99 -6.895 0.366 1 98.25 68 ARG A CA 1
ATOM 505 C C . ARG A 1 68 ? 1.019 -5.469 -0.172 1 98.25 68 ARG A C 1
ATOM 507 O O . ARG A 1 68 ? -0.027 -4.828 -0.304 1 98.25 68 ARG A O 1
ATOM 514 N N . THR A 1 69 ? 2.201 -4.98 -0.446 1 98.75 69 THR A N 1
ATOM 515 C CA . THR A 1 69 ? 2.283 -3.668 -1.077 1 98.75 69 THR A CA 1
ATOM 516 C C . THR A 1 69 ? 1.532 -3.658 -2.406 1 98.75 69 THR A C 1
ATOM 518 O O . THR A 1 69 ? 0.739 -2.752 -2.67 1 98.75 69 THR A O 1
ATOM 521 N N . ALA A 1 70 ? 1.738 -4.652 -3.254 1 98.44 70 ALA A N 1
ATOM 522 C CA . ALA A 1 70 ? 1.07 -4.738 -4.551 1 98.44 70 ALA A CA 1
ATOM 523 C C . ALA A 1 70 ? -0.44 -4.875 -4.383 1 98.44 70 ALA A C 1
ATOM 525 O O . ALA A 1 70 ? -1.211 -4.199 -5.066 1 98.44 70 ALA A O 1
ATOM 526 N N . ILE A 1 71 ? -0.83 -5.684 -3.492 1 98.19 71 ILE A N 1
ATOM 527 C CA . ILE A 1 71 ? -2.242 -5.973 -3.268 1 98.19 71 ILE A CA 1
ATOM 528 C C . ILE A 1 71 ? -2.949 -4.73 -2.738 1 98.19 71 ILE A C 1
ATOM 530 O O . ILE A 1 71 ? -4.008 -4.348 -3.244 1 98.19 71 ILE A O 1
ATOM 534 N N . GLN A 1 72 ? -2.33 -4.105 -1.714 1 98.44 72 GLN A N 1
ATOM 535 C CA . GLN A 1 72 ? -2.938 -2.93 -1.103 1 98.44 72 GLN A CA 1
ATOM 536 C C . GLN A 1 72 ? -3.033 -1.778 -2.1 1 98.44 72 GLN A C 1
ATOM 538 O O . GLN A 1 72 ? -4 -1.015 -2.086 1 98.44 72 GLN A O 1
ATOM 543 N N . LYS A 1 73 ? -2.039 -1.684 -2.91 1 98.31 73 LYS A N 1
ATOM 544 C CA . LYS A 1 73 ? -2.088 -0.703 -3.99 1 98.31 73 LYS A CA 1
ATOM 545 C C . LYS A 1 73 ? -3.293 -0.943 -4.898 1 98.31 73 LYS A C 1
ATOM 547 O O . LYS A 1 73 ? -4.062 -0.022 -5.172 1 98.31 73 LYS A O 1
ATOM 552 N N . ALA A 1 74 ? -3.527 -2.107 -5.32 1 98.31 74 ALA A N 1
ATOM 553 C CA . ALA A 1 74 ? -4.613 -2.459 -6.227 1 98.31 74 ALA A CA 1
ATOM 554 C C . ALA A 1 74 ? -5.973 -2.213 -5.578 1 98.31 74 ALA A C 1
ATOM 556 O O . ALA A 1 74 ? -6.855 -1.598 -6.184 1 98.31 74 ALA A O 1
ATOM 557 N N . ILE A 1 75 ? -6.105 -2.629 -4.348 1 98.31 75 ILE A N 1
ATOM 558 C CA . ILE A 1 75 ? -7.367 -2.461 -3.633 1 98.31 75 ILE A CA 1
ATOM 559 C C . ILE A 1 75 ? -7.668 -0.975 -3.465 1 98.31 75 ILE A C 1
ATOM 561 O O . ILE A 1 75 ? -8.805 -0.539 -3.674 1 98.31 75 ILE A O 1
ATOM 565 N N . SER A 1 76 ? -6.652 -0.235 -3.125 1 98.12 76 SER A N 1
ATOM 566 C CA . SER A 1 76 ? -6.836 1.193 -2.883 1 98.12 76 SER A CA 1
ATOM 567 C C . SER A 1 76 ? -7.223 1.926 -4.164 1 98.12 76 SER A C 1
ATOM 569 O O . SER A 1 76 ? -7.699 3.061 -4.113 1 98.12 76 SER A O 1
ATOM 571 N N . GLU A 1 77 ? -7.023 1.286 -5.293 1 97.38 77 GLU A N 1
ATOM 572 C CA . GLU A 1 77 ? -7.406 1.887 -6.566 1 97.38 77 GLU A CA 1
ATOM 573 C C . GLU A 1 77 ? -8.734 1.319 -7.066 1 97.38 77 GLU A C 1
ATOM 575 O O . GLU A 1 77 ? -9.148 1.603 -8.195 1 97.38 77 GLU A O 1
ATOM 580 N N . GLY A 1 78 ? -9.312 0.454 -6.297 1 96.88 78 GLY A N 1
ATOM 581 C CA . GLY A 1 78 ? -10.688 0.049 -6.562 1 96.88 78 GLY A CA 1
ATOM 582 C C . GLY A 1 78 ? -10.797 -1.35 -7.141 1 96.88 78 GLY A C 1
ATOM 583 O O . GLY A 1 78 ? -11.883 -1.795 -7.5 1 96.88 78 GLY A O 1
ATOM 584 N N . TYR A 1 79 ? -9.734 -2.045 -7.234 1 97.12 79 TYR A N 1
ATOM 585 C CA . TYR A 1 79 ? -9.781 -3.379 -7.824 1 97.12 79 TYR A CA 1
ATOM 586 C C . TYR A 1 79 ? -10.133 -4.426 -6.777 1 97.12 79 TYR A C 1
ATOM 588 O O . TYR A 1 79 ? -9.695 -4.34 -5.629 1 97.12 79 TYR A O 1
ATOM 596 N N . LYS A 1 80 ? -10.805 -5.477 -7.258 1 94.75 80 LYS A N 1
ATOM 597 C CA . LYS A 1 80 ? -11.344 -6.43 -6.293 1 94.75 80 LYS A CA 1
ATOM 598 C C . LYS A 1 80 ? -11.086 -7.867 -6.734 1 94.75 80 LYS A C 1
ATOM 600 O O . LYS A 1 80 ? -11.266 -8.805 -5.953 1 94.75 80 LYS A O 1
ATOM 605 N N . GLU A 1 81 ? -10.797 -8.055 -7.977 1 94.44 81 GLU A N 1
ATOM 606 C CA . GLU A 1 81 ? -10.555 -9.391 -8.508 1 94.44 81 GLU A CA 1
ATOM 607 C C . GLU A 1 81 ? -9.102 -9.562 -8.938 1 94.44 81 GLU A C 1
ATOM 609 O O . GLU A 1 81 ? -8.578 -8.75 -9.695 1 94.44 81 GLU A O 1
ATOM 614 N N . PHE A 1 82 ? -8.555 -10.641 -8.492 1 94.44 82 PHE A N 1
ATOM 615 C CA . PHE A 1 82 ? -7.133 -10.859 -8.719 1 94.44 82 PHE A CA 1
ATOM 616 C C . PHE A 1 82 ? -6.879 -12.273 -9.227 1 94.44 82 PHE A C 1
ATOM 618 O O . PHE A 1 82 ? -7.461 -13.234 -8.711 1 94.44 82 PHE A O 1
ATOM 625 N N . ARG A 1 83 ? -5.949 -12.383 -10.109 1 91.62 83 ARG A N 1
ATO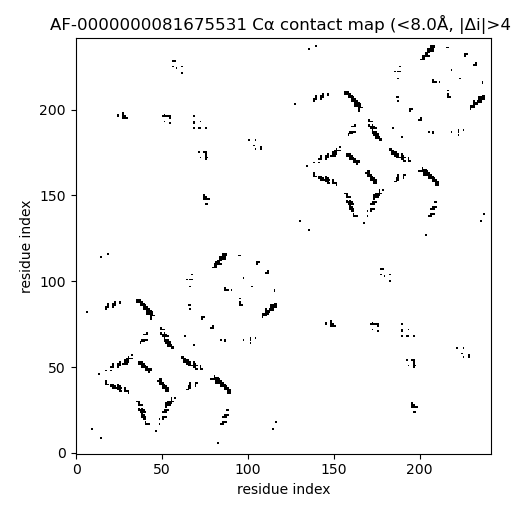M 626 C CA . ARG A 1 83 ? -5.727 -13.664 -10.766 1 91.62 83 ARG A CA 1
ATOM 627 C C . ARG A 1 83 ? -4.438 -14.32 -10.273 1 91.62 83 ARG A C 1
ATOM 629 O O . ARG A 1 83 ? -4.43 -15.5 -9.922 1 91.62 83 ARG A O 1
ATOM 636 N N . ALA A 1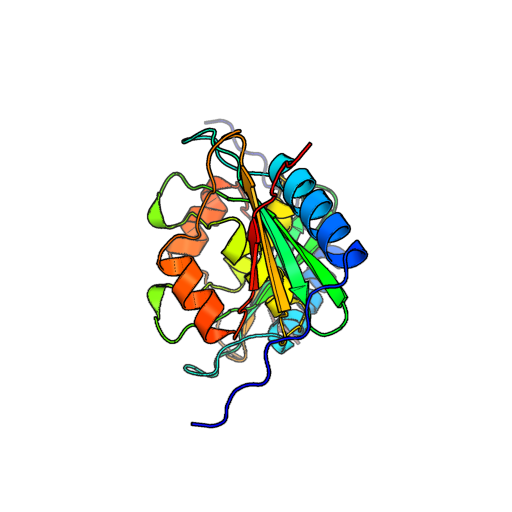 84 ? -3.371 -13.469 -10.273 1 92.88 84 ALA A N 1
ATOM 637 C CA . ALA A 1 84 ? -2.064 -14.062 -9.992 1 92.88 84 ALA A CA 1
ATOM 638 C C . ALA A 1 84 ? -1.106 -13.016 -9.422 1 92.88 84 ALA A C 1
ATOM 640 O O . ALA A 1 84 ? -1.262 -11.82 -9.672 1 92.88 84 ALA A O 1
ATOM 641 N N . ILE A 1 85 ? -0.153 -13.523 -8.68 1 94.81 85 ILE A N 1
ATOM 642 C CA . ILE A 1 85 ? 0.911 -12.672 -8.164 1 94.81 85 ILE A CA 1
ATOM 643 C C . ILE A 1 85 ? 2.268 -13.312 -8.438 1 94.81 85 ILE A C 1
ATOM 645 O O . ILE A 1 85 ? 2.412 -14.531 -8.352 1 94.81 85 ILE A O 1
ATOM 649 N N . ALA A 1 86 ? 3.207 -12.5 -8.867 1 93.06 86 ALA A N 1
ATOM 650 C CA . ALA A 1 86 ? 4.59 -12.93 -9.039 1 93.06 86 ALA A CA 1
ATOM 651 C C . ALA A 1 86 ? 5.516 -12.211 -8.055 1 93.06 86 ALA A C 1
ATOM 653 O O . ALA A 1 86 ? 5.297 -11.039 -7.73 1 93.06 86 ALA A O 1
ATOM 654 N N . ILE A 1 87 ? 6.566 -12.898 -7.656 1 93.19 87 ILE A N 1
ATOM 655 C CA . ILE A 1 87 ? 7.523 -12.359 -6.695 1 93.19 87 ILE A CA 1
ATOM 656 C C . ILE A 1 87 ? 8.945 -12.562 -7.215 1 93.19 87 ILE A C 1
ATOM 658 O O . ILE A 1 87 ? 9.266 -13.617 -7.766 1 93.19 87 ILE A O 1
ATOM 662 N N . SER A 1 88 ? 9.742 -11.492 -6.992 1 91 88 SER A N 1
ATOM 663 C CA . SER A 1 88 ? 11.141 -11.562 -7.387 1 91 88 SER A CA 1
ATOM 664 C C . SER A 1 88 ? 12.055 -11.07 -6.273 1 91 88 SER A C 1
ATOM 666 O O . SER A 1 88 ? 11.75 -10.086 -5.598 1 91 88 SER A O 1
ATOM 668 N N . SER A 1 89 ? 13.133 -11.766 -6.023 1 90.81 89 SER A N 1
ATOM 669 C CA . SER A 1 89 ? 14.188 -11.352 -5.113 1 90.81 89 SER A CA 1
ATOM 670 C C . SER A 1 89 ? 15.57 -11.617 -5.707 1 90.81 89 SER A C 1
ATOM 672 O O . SER A 1 89 ? 15.68 -12.148 -6.812 1 90.81 89 SER A O 1
ATOM 674 N N . ASN A 1 90 ? 16.641 -11.039 -5.062 1 81.75 90 ASN A N 1
ATOM 675 C CA . ASN A 1 90 ? 18 -11.266 -5.547 1 81.75 90 ASN A CA 1
ATOM 676 C C . ASN A 1 90 ? 18.438 -12.703 -5.309 1 81.75 90 ASN A C 1
ATOM 678 O O . ASN A 1 90 ? 19.484 -13.125 -5.809 1 81.75 90 ASN A O 1
ATOM 682 N N . LEU A 1 91 ? 17.719 -13.398 -4.504 1 67.12 91 LEU A N 1
ATOM 683 C CA . LEU A 1 91 ? 18.172 -14.766 -4.262 1 67.12 91 LEU A CA 1
ATOM 684 C C . LEU A 1 91 ? 17.984 -15.625 -5.508 1 67.12 91 LEU A C 1
ATOM 686 O O . LEU A 1 91 ? 16.906 -15.609 -6.121 1 67.12 91 LEU A O 1
ATOM 690 N N . GLN A 1 92 ? 19.047 -15.578 -6.375 1 56.12 92 GLN A N 1
ATOM 691 C CA . GLN A 1 92 ? 19.094 -16.297 -7.648 1 56.12 92 GLN A CA 1
ATOM 692 C C . GLN A 1 92 ? 18.297 -17.594 -7.582 1 56.12 92 GLN A C 1
ATOM 694 O O . GLN A 1 92 ? 17.516 -17.906 -8.484 1 56.12 92 GLN A O 1
ATOM 699 N N . ASP A 1 93 ? 18.688 -18.484 -6.742 1 52.66 93 ASP A N 1
ATOM 700 C CA . ASP A 1 93 ? 18.297 -19.891 -6.824 1 52.66 93 ASP A CA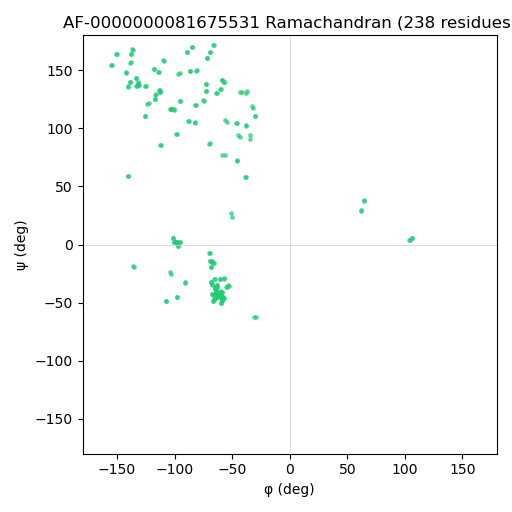 1
ATOM 701 C C . ASP A 1 93 ? 17.094 -20.172 -5.93 1 52.66 93 ASP A C 1
ATOM 703 O O . ASP A 1 93 ? 16.672 -21.328 -5.797 1 52.66 93 ASP A O 1
ATOM 707 N N . ASP A 1 94 ? 16.609 -19.047 -5.289 1 57.03 94 ASP A N 1
ATOM 708 C CA . ASP A 1 94 ? 15.656 -19.516 -4.285 1 57.03 94 ASP A CA 1
ATOM 709 C C . ASP A 1 94 ? 14.289 -18.859 -4.48 1 57.03 94 ASP A C 1
ATOM 711 O O . ASP A 1 94 ? 14.203 -17.672 -4.816 1 57.03 94 ASP A O 1
ATOM 715 N N . PHE A 1 95 ? 13.367 -19.781 -4.684 1 62.47 95 PHE A N 1
ATOM 716 C CA . PHE A 1 95 ? 11.945 -19.453 -4.707 1 62.47 95 PHE A CA 1
ATOM 717 C C . PHE A 1 95 ? 11.523 -18.766 -3.418 1 62.47 95 PHE A C 1
ATOM 719 O O . PHE A 1 95 ? 11.766 -19.281 -2.324 1 62.47 95 PHE A O 1
ATOM 726 N N . ILE A 1 96 ? 11.281 -17.484 -3.518 1 76.81 96 ILE A N 1
ATOM 727 C CA . ILE A 1 96 ? 10.742 -16.812 -2.34 1 76.81 96 ILE A CA 1
ATOM 728 C C . ILE A 1 96 ? 9.234 -17.047 -2.258 1 76.81 96 ILE A C 1
ATOM 730 O O . ILE A 1 96 ? 8.523 -16.938 -3.262 1 76.81 96 ILE A O 1
ATOM 734 N N . SER A 1 97 ? 8.883 -17.656 -1.178 1 84.25 97 SER A N 1
ATOM 735 C CA . SER A 1 97 ? 7.465 -17.875 -0.921 1 84.25 97 SER A CA 1
ATOM 736 C C . SER A 1 97 ? 6.883 -16.781 -0.03 1 84.25 97 SER A C 1
ATOM 738 O O . SER A 1 97 ? 7.586 -16.219 0.811 1 84.25 97 SER A O 1
ATOM 740 N N . PRO A 1 98 ? 5.668 -16.516 -0.277 1 91.31 98 PRO A N 1
ATOM 741 C CA . PRO A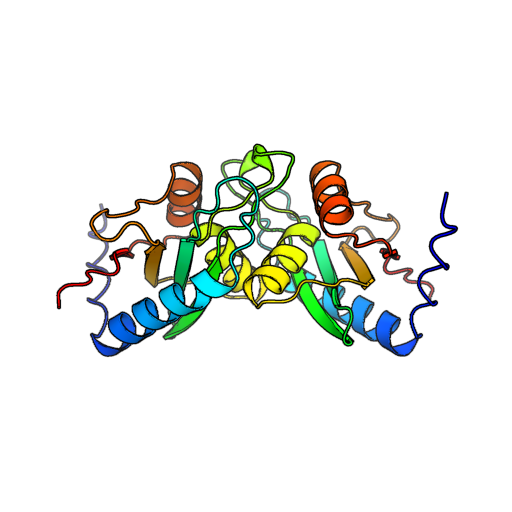 1 98 ? 5.023 -15.516 0.587 1 91.31 98 PRO A CA 1
ATOM 742 C C . PRO A 1 98 ? 5.035 -15.922 2.061 1 91.31 98 PRO A C 1
ATOM 744 O O . PRO A 1 98 ? 4.934 -17.109 2.379 1 91.31 98 PRO A O 1
ATOM 747 N N . CYS A 1 99 ? 5.238 -14.961 2.834 1 93.25 99 CYS A N 1
ATOM 748 C CA . CYS A 1 99 ? 5.164 -15.227 4.266 1 93.25 99 CYS A CA 1
ATOM 749 C C . CYS A 1 99 ? 3.744 -15.602 4.68 1 93.25 99 CYS A C 1
ATOM 751 O O . CYS A 1 99 ? 2.814 -15.516 3.875 1 93.25 99 CYS A O 1
ATOM 753 N N . GLY A 1 100 ? 3.521 -16.031 5.918 1 93.69 100 GLY A N 1
ATOM 754 C CA . GLY A 1 100 ? 2.209 -16.422 6.414 1 93.69 100 GLY A CA 1
ATOM 755 C C . GLY A 1 100 ? 1.187 -15.297 6.324 1 93.69 100 GLY A C 1
ATOM 756 O O . GLY A 1 100 ? 0.033 -15.539 5.961 1 93.69 100 GLY A O 1
ATOM 757 N N . ALA A 1 101 ? 1.607 -14.094 6.727 1 96.06 101 ALA A N 1
ATOM 758 C CA . ALA A 1 101 ? 0.71 -12.945 6.656 1 96.06 101 ALA A CA 1
ATOM 759 C C . ALA A 1 101 ? 0.231 -12.711 5.227 1 96.06 101 ALA A C 1
ATOM 761 O O . ALA A 1 101 ? -0.96 -12.492 4.988 1 96.06 101 ALA A O 1
ATOM 762 N N . CYS A 1 102 ? 1.162 -12.758 4.289 1 96.38 102 CYS A N 1
ATOM 763 C CA . CYS A 1 102 ? 0.812 -12.531 2.895 1 96.38 102 CYS A CA 1
ATOM 764 C C . CYS A 1 102 ? -0.123 -13.617 2.379 1 96.38 102 CYS A C 1
ATOM 766 O O . CYS A 1 102 ? -1.037 -13.344 1.601 1 96.38 102 CYS A O 1
ATOM 768 N N . ARG A 1 103 ? 0.134 -14.859 2.752 1 94.44 103 ARG A N 1
ATOM 769 C CA . ARG A 1 103 ? -0.756 -15.945 2.352 1 94.44 103 ARG A CA 1
ATOM 770 C C . ARG A 1 103 ? -2.172 -15.711 2.869 1 94.44 103 ARG A C 1
ATOM 772 O O . ARG A 1 103 ? -3.146 -15.938 2.15 1 94.44 103 ARG A O 1
ATOM 779 N N . GLN A 1 104 ? -2.285 -15.328 4.078 1 95.94 104 GLN A N 1
ATOM 780 C CA . GLN A 1 104 ? -3.592 -15.016 4.645 1 95.94 104 GLN A CA 1
ATOM 781 C C . GLN A 1 104 ? -4.297 -13.93 3.844 1 95.94 104 GLN A C 1
ATOM 783 O O . GLN A 1 104 ? -5.492 -14.039 3.555 1 95.94 104 GLN A O 1
ATOM 788 N N . VAL A 1 105 ? -3.58 -12.844 3.5 1 97.12 105 VAL A N 1
ATOM 789 C CA . VAL A 1 105 ? -4.148 -11.742 2.732 1 97.12 105 VAL A CA 1
ATOM 790 C C . VAL A 1 105 ? -4.582 -12.242 1.355 1 97.12 105 VAL A C 1
ATOM 792 O O . VAL A 1 105 ? -5.691 -11.945 0.902 1 97.12 105 VAL A O 1
ATOM 795 N N . MET A 1 106 ? -3.779 -13.062 0.686 1 95.06 106 MET A N 1
ATOM 796 C CA . MET A 1 106 ? -4.074 -13.602 -0.639 1 95.06 106 MET A CA 1
ATOM 797 C C . MET A 1 106 ? -5.332 -14.469 -0.607 1 95.06 106 MET A C 1
ATOM 799 O O . MET A 1 106 ? -6.164 -14.391 -1.514 1 95.06 106 MET A O 1
ATOM 803 N N . ARG A 1 107 ? -5.402 -15.266 0.407 1 93.5 107 ARG A N 1
ATOM 804 C CA . ARG A 1 107 ? -6.582 -16.109 0.556 1 93.5 107 ARG A CA 1
ATOM 805 C C . ARG A 1 107 ? -7.852 -15.273 0.673 1 93.5 107 ARG A C 1
ATOM 807 O O . ARG A 1 107 ? -8.867 -15.586 0.047 1 93.5 107 ARG A O 1
ATOM 814 N N . GLU A 1 108 ? -7.77 -14.258 1.455 1 95.06 108 GLU A N 1
ATOM 815 C CA . GLU A 1 108 ? -8.938 -13.414 1.696 1 95.06 108 GLU A CA 1
ATOM 816 C C . GLU A 1 108 ? -9.406 -12.742 0.411 1 95.06 108 GLU A C 1
ATOM 818 O O . GLU A 1 108 ? -10.609 -12.555 0.203 1 95.06 108 GLU A O 1
ATOM 823 N N . ILE A 1 109 ? -8.445 -12.398 -0.456 1 93.56 109 ILE A N 1
ATOM 824 C CA . ILE A 1 109 ? -8.844 -11.688 -1.665 1 93.56 109 ILE A CA 1
ATOM 825 C C . ILE A 1 109 ? -8.953 -12.672 -2.83 1 93.56 109 ILE A C 1
ATOM 827 O O . ILE A 1 109 ? -9.086 -12.258 -3.986 1 93.56 109 ILE A O 1
ATOM 831 N N . ARG A 1 110 ? -8.734 -13.938 -2.568 1 89.38 110 ARG A N 1
ATOM 832 C CA . ARG A 1 110 ? -8.914 -15.023 -3.529 1 89.38 110 ARG A CA 1
ATOM 833 C C . ARG A 1 110 ? -7.938 -14.883 -4.695 1 89.38 110 ARG A C 1
ATOM 835 O O . ARG A 1 110 ? -8.328 -15.023 -5.855 1 89.38 110 ARG A O 1
ATOM 842 N N . CYS A 1 111 ? -6.762 -14.461 -4.312 1 82.88 111 CYS A N 1
ATOM 843 C CA . CYS A 1 111 ? -5.676 -14.492 -5.285 1 82.88 111 CYS A CA 1
ATOM 844 C C . CYS A 1 111 ? -4.965 -15.836 -5.262 1 82.88 111 CYS A C 1
ATOM 846 O O . CYS A 1 111 ? -4.148 -16.109 -4.379 1 82.88 111 CYS A O 1
ATOM 848 N N . TRP A 1 112 ? -5.145 -16.625 -6.191 1 69.69 112 TRP A N 1
ATOM 849 C CA . TRP A 1 112 ? -4.852 -18.047 -6.059 1 69.69 112 TRP A CA 1
ATOM 850 C C . TRP A 1 112 ? -3.547 -18.406 -6.766 1 69.69 112 TRP A C 1
ATOM 852 O O . TRP A 1 112 ? -2.859 -19.359 -6.375 1 69.69 112 TRP A O 1
ATOM 862 N N . GLN A 1 113 ? -3.223 -17.594 -7.734 1 69.38 113 GLN A N 1
ATOM 863 C CA . GLN A 1 113 ? -2.076 -18.062 -8.508 1 69.38 113 GLN A CA 1
ATOM 864 C C . GLN A 1 113 ? -0.814 -17.297 -8.141 1 69.38 113 GLN A C 1
ATOM 866 O O . GLN A 1 113 ? -0.817 -16.062 -8.133 1 69.38 113 GLN A O 1
ATOM 871 N N . MET A 1 114 ? 0.13 -18.031 -7.602 1 69.12 114 MET A N 1
ATOM 872 C CA . MET A 1 114 ? 1.454 -17.453 -7.379 1 69.12 114 MET A CA 1
ATOM 873 C C . MET A 1 114 ? 2.428 -17.891 -8.469 1 69.12 114 MET A C 1
ATOM 875 O O . MET A 1 114 ? 2.398 -19.047 -8.906 1 69.12 114 MET A O 1
ATOM 879 N N . ARG A 1 115 ? 2.902 -17.031 -9.227 1 62.06 115 ARG A N 1
ATOM 880 C CA . ARG A 1 115 ? 3.928 -17.375 -10.211 1 62.06 115 ARG A CA 1
ATOM 881 C C . ARG A 1 115 ? 5.309 -16.922 -9.734 1 62.06 115 ARG A C 1
ATOM 883 O O . ARG A 1 115 ? 5.469 -15.812 -9.234 1 62.06 115 ARG A O 1
ATOM 890 N 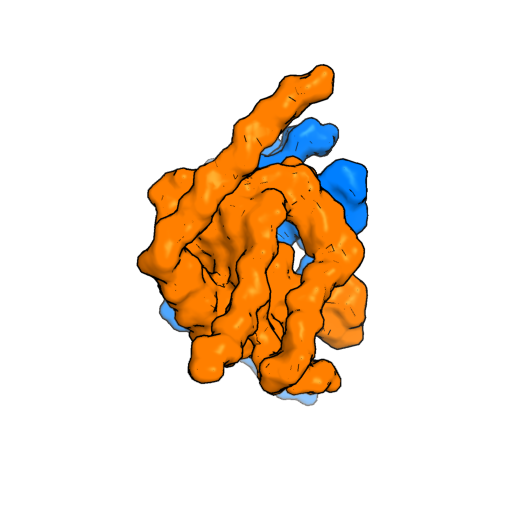N . GLU A 1 116 ? 6.164 -17.875 -9.523 1 57.41 116 GLU A N 1
ATOM 891 C CA . GLU A 1 116 ? 7.566 -17.594 -9.219 1 57.41 116 GLU A CA 1
ATOM 892 C C . GLU A 1 116 ? 8.328 -17.156 -10.469 1 57.41 116 GLU A C 1
ATOM 894 O O . GLU A 1 116 ? 7.984 -17.547 -11.578 1 57.41 116 GLU A O 1
ATOM 899 N N . GLY A 1 117 ? 8.992 -15.992 -10.508 1 48.84 117 GLY A N 1
ATOM 900 C CA . GLY A 1 117 ? 9.93 -15.758 -11.594 1 48.84 117 GLY A CA 1
ATOM 901 C C . GLY A 1 117 ? 10.734 -17 -11.961 1 48.84 117 GLY A C 1
ATOM 902 O O . GLY A 1 117 ? 11.594 -17.438 -11.188 1 48.84 117 GLY A O 1
ATOM 903 N N . GLU A 1 118 ? 10.211 -18.062 -12.32 1 40.59 118 GLU A N 1
ATOM 904 C CA . GLU A 1 118 ? 11.125 -19.062 -12.898 1 40.59 118 GLU A CA 1
ATOM 905 C C . GLU A 1 118 ? 12.07 -18.406 -13.898 1 40.59 118 GLU A C 1
ATOM 907 O O . GLU A 1 118 ? 11.641 -17.688 -14.797 1 40.59 118 GLU A O 1
ATOM 912 N N . TRP A 1 119 ? 13.32 -17.969 -13.492 1 35.72 119 TRP A N 1
ATOM 913 C CA . TRP A 1 119 ? 14.398 -17.719 -14.445 1 35.72 119 TRP A CA 1
ATOM 914 C C . TRP A 1 119 ? 14.586 -18.922 -15.367 1 35.72 119 TRP A C 1
ATOM 916 O O . TRP A 1 119 ? 15.086 -19.969 -14.938 1 35.72 119 TRP A O 1
ATOM 926 N N . LYS A 1 120 ? 13.758 -19.734 -15.695 1 32.78 120 LYS A N 1
ATOM 927 C CA . LYS A 1 120 ? 14.352 -20.656 -16.656 1 32.78 120 LYS A CA 1
ATOM 928 C C . LYS A 1 120 ? 14.914 -19.922 -17.859 1 32.78 120 LYS A C 1
ATOM 930 O O . LYS A 1 120 ? 14.172 -19.281 -18.609 1 32.78 120 LYS A O 1
ATOM 935 N N . SER A 1 121 ? 16.172 -19.203 -17.812 1 26.33 121 SER A N 1
ATOM 936 C CA . SER A 1 121 ? 16.922 -19.328 -19.047 1 26.33 121 SER A CA 1
ATOM 937 C C . SER A 1 121 ? 17.141 -20.797 -19.422 1 26.33 121 SER A C 1
ATOM 939 O O . SER A 1 121 ? 17.25 -21.656 -18.547 1 26.33 121 SER A O 1
ATOM 941 N N . MET B 1 1 ? 21.203 22.359 17.453 1 29.72 1 MET B N 1
ATOM 942 C CA . MET B 1 1 ? 19.891 21.859 17.094 1 29.72 1 MET B CA 1
ATOM 943 C C . MET B 1 1 ? 19.375 22.531 15.812 1 29.72 1 MET B C 1
ATOM 945 O O . MET B 1 1 ? 19.109 23.719 15.805 1 29.72 1 MET B O 1
ATOM 949 N N . ALA B 1 2 ? 19.891 22.125 14.68 1 39.91 2 ALA B N 1
ATOM 950 C CA . ALA B 1 2 ? 19.625 22.875 13.461 1 39.91 2 ALA B CA 1
ATOM 951 C C . ALA B 1 2 ? 18.125 23.203 13.336 1 39.91 2 ALA B C 1
ATOM 953 O O . ALA B 1 2 ? 17.281 22.312 13.523 1 39.91 2 ALA B O 1
ATOM 954 N N . GLN B 1 3 ? 17.734 24.359 13.562 1 36.19 3 GLN B N 1
ATOM 955 C CA . GLN B 1 3 ? 16.375 24.875 13.406 1 36.19 3 GLN B CA 1
ATOM 956 C C . GLN B 1 3 ? 15.773 24.422 12.078 1 36.19 3 GLN B C 1
ATOM 958 O O . GLN B 1 3 ? 16.312 24.719 11.016 1 36.19 3 GLN B O 1
ATOM 963 N N . LYS B 1 4 ? 15.414 23.094 12 1 45.69 4 LYS B N 1
ATOM 964 C CA . LYS B 1 4 ? 14.727 22.641 10.797 1 45.69 4 LYS B CA 1
ATOM 965 C C . LYS B 1 4 ? 13.805 23.719 10.242 1 45.69 4 LYS B C 1
ATOM 967 O O . LYS B 1 4 ? 12.992 24.281 10.977 1 45.69 4 LYS B O 1
ATOM 972 N N . SER B 1 5 ? 14.18 24.562 9.391 1 47.78 5 SER B N 1
ATOM 973 C CA . SER B 1 5 ? 13.352 25.578 8.734 1 47.78 5 SER B CA 1
ATOM 974 C C . SER B 1 5 ? 11.922 25.062 8.539 1 47.78 5 SER B C 1
ATOM 976 O O . SER B 1 5 ? 11.711 23.891 8.242 1 47.78 5 SER B O 1
ATOM 978 N N . PRO B 1 6 ? 10.852 25.719 9.133 1 49.03 6 PRO B N 1
ATOM 979 C CA . PRO B 1 6 ? 9.445 25.344 9 1 49.03 6 PRO B CA 1
ATOM 980 C C . PRO B 1 6 ? 9.094 24.859 7.594 1 49.03 6 PRO B C 1
ATOM 982 O O . PRO B 1 6 ? 9.633 25.375 6.609 1 49.03 6 PRO B O 1
ATOM 985 N N . SER B 1 7 ? 8.984 23.609 7.383 1 57.16 7 SER B N 1
ATOM 986 C CA . SER B 1 7 ? 8.516 23.156 6.082 1 57.16 7 SER B CA 1
ATOM 987 C C . SER B 1 7 ? 7.566 24.172 5.453 1 57.16 7 SER B C 1
ATOM 989 O O . SER B 1 7 ? 6.691 24.719 6.137 1 57.16 7 SER B O 1
ATOM 991 N N . PRO B 1 8 ? 7.973 24.844 4.402 1 62.56 8 PRO B N 1
ATOM 992 C CA . PRO B 1 8 ? 7.133 25.875 3.777 1 62.56 8 PRO B CA 1
ATOM 993 C C . PRO B 1 8 ? 5.652 25.5 3.779 1 62.56 8 PRO B C 1
ATOM 995 O O . PRO B 1 8 ? 5.305 24.328 3.711 1 62.56 8 PRO B O 1
ATOM 998 N N . ALA B 1 9 ? 4.855 26.438 4.188 1 72.12 9 ALA B N 1
ATOM 999 C CA . ALA B 1 9 ? 3.4 26.328 4.148 1 72.12 9 ALA B CA 1
ATOM 1000 C C . ALA B 1 9 ? 2.932 25.719 2.824 1 72.12 9 ALA B C 1
ATOM 1002 O O . ALA B 1 9 ? 3.531 25.969 1.776 1 72.12 9 ALA B O 1
ATOM 1003 N N . LEU B 1 10 ? 2.088 24.766 2.857 1 80.81 10 LEU B N 1
ATOM 1004 C CA . LEU B 1 10 ? 1.507 24.172 1.658 1 80.81 10 LEU B CA 1
ATOM 1005 C C . LEU B 1 10 ? 0.668 25.203 0.899 1 80.81 10 LEU B C 1
ATOM 1007 O O . LEU B 1 10 ? -0.095 25.953 1.505 1 80.81 10 LEU B O 1
ATOM 1011 N N . GLU B 1 11 ? 0.92 25.281 -0.33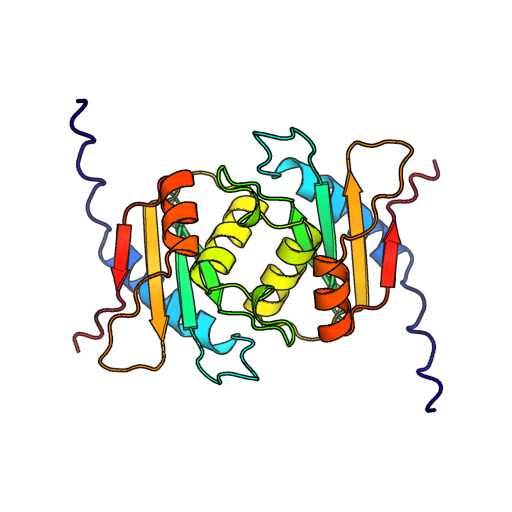8 1 85.62 11 GLU B N 1
ATOM 1012 C CA . GLU B 1 11 ? 0.058 26.109 -1.164 1 85.62 11 GLU B CA 1
ATOM 1013 C C . GLU B 1 11 ? -1.4 25.672 -1.062 1 85.62 11 GLU B C 1
ATOM 1015 O O . GLU B 1 11 ? -1.693 24.484 -1.024 1 85.62 11 GLU B O 1
ATOM 1020 N N . PRO B 1 12 ? -2.291 26.625 -1.007 1 86.06 12 PRO B N 1
ATOM 1021 C CA . PRO B 1 12 ? -3.717 26.312 -0.88 1 86.06 12 PRO B CA 1
ATOM 1022 C C . PRO B 1 12 ? -4.203 25.328 -1.947 1 86.06 12 PRO B C 1
ATOM 1024 O O . PRO B 1 12 ? -5.047 24.484 -1.667 1 86.06 12 PRO B O 1
ATOM 1027 N N . GLU B 1 13 ? -3.67 25.453 -3.115 1 88.75 13 GLU B N 1
ATOM 1028 C CA . GLU B 1 13 ? -4.078 24.547 -4.188 1 88.75 13 GLU B CA 1
ATOM 1029 C C . GLU B 1 13 ? -3.691 23.094 -3.871 1 88.75 13 GLU B C 1
ATOM 1031 O O . GLU B 1 13 ? -4.457 22.172 -4.145 1 88.75 13 GLU B O 1
ATOM 1036 N N . HIS B 1 14 ? -2.551 22.938 -3.342 1 87.75 14 HIS B N 1
ATOM 1037 C CA . HIS B 1 14 ? -2.105 21.594 -2.961 1 87.75 14 HIS B CA 1
ATOM 1038 C C . HIS B 1 14 ? -2.977 21.031 -1.85 1 87.75 14 HIS B C 1
ATOM 1040 O O . HIS B 1 14 ? -3.303 19.828 -1.861 1 87.75 14 HIS B O 1
ATOM 1046 N N . VAL B 1 15 ? -3.369 21.891 -0.955 1 87.38 15 VAL B N 1
ATOM 1047 C CA . VAL B 1 15 ? -4.211 21.453 0.157 1 87.38 15 VAL B CA 1
ATOM 1048 C C . VAL B 1 15 ? -5.562 20.984 -0.371 1 87.38 15 VAL B C 1
ATOM 1050 O O . VAL B 1 15 ? -6.059 19.922 0.028 1 87.38 15 VAL B O 1
ATOM 1053 N N . GLN B 1 16 ? -6.121 21.75 -1.21 1 91.06 16 GLN B N 1
ATOM 1054 C CA . GLN B 1 16 ? -7.422 21.406 -1.775 1 91.06 16 GLN B CA 1
ATOM 1055 C C . GLN B 1 16 ? -7.355 20.094 -2.543 1 91.06 16 GLN B C 1
ATOM 1057 O O . GLN B 1 16 ? -8.242 19.25 -2.406 1 91.06 16 GLN B O 1
ATOM 1062 N N . ARG B 1 17 ? -6.34 19.891 -3.332 1 93.62 17 ARG B N 1
ATOM 1063 C CA . ARG B 1 17 ? -6.164 18.656 -4.086 1 93.62 17 ARG B CA 1
ATOM 1064 C C . ARG B 1 17 ? -5.973 17.453 -3.154 1 93.62 17 ARG B C 1
ATOM 1066 O O . ARG B 1 17 ? -6.484 16.375 -3.418 1 93.62 17 ARG B O 1
ATOM 1073 N N . LEU B 1 18 ? -5.227 17.734 -2.084 1 92.88 18 LEU B N 1
ATOM 1074 C CA . LEU B 1 18 ? -4.984 16.703 -1.089 1 92.88 18 LEU B CA 1
ATOM 1075 C C . LEU B 1 18 ? -6.293 16.25 -0.438 1 92.88 18 LEU B C 1
ATOM 1077 O O . LEU B 1 18 ? -6.551 15.055 -0.316 1 92.88 18 LEU B O 1
ATOM 1081 N N . LEU B 1 19 ? -7.066 17.219 -0.107 1 91.12 19 LEU B N 1
ATOM 1082 C CA . LEU B 1 19 ? -8.328 16.938 0.569 1 91.12 19 LEU B CA 1
ATOM 1083 C C . LEU B 1 19 ? -9.297 16.219 -0.364 1 91.12 19 LEU B C 1
ATOM 1085 O O . LEU B 1 19 ? -9.961 15.266 0.042 1 91.12 19 LEU B O 1
ATOM 1089 N N . LEU B 1 20 ? -9.367 16.641 -1.537 1 94.12 20 LEU B N 1
ATOM 1090 C CA . LEU B 1 20 ? -10.227 15.992 -2.518 1 94.12 20 LEU B CA 1
ATOM 1091 C C . LEU B 1 20 ? -9.773 14.555 -2.77 1 94.12 20 LEU B C 1
ATOM 1093 O O . LEU B 1 20 ? -10.594 13.648 -2.854 1 94.12 20 LEU B O 1
ATOM 1097 N N . SER B 1 21 ? -8.484 14.375 -2.857 1 96.19 21 SER B N 1
ATOM 1098 C CA . SER B 1 21 ? -7.918 13.062 -3.145 1 96.19 21 SER B CA 1
ATOM 1099 C C . SER B 1 21 ? -8.203 12.078 -2.018 1 96.19 21 SER B C 1
ATOM 1101 O O . SER B 1 21 ? -8.547 10.922 -2.27 1 96.19 21 SER B O 1
ATOM 1103 N N . CYS B 1 22 ? -8.031 12.492 -0.81 1 94.38 22 CYS B N 1
ATOM 1104 C CA . CYS B 1 22 ? -8.266 11.562 0.292 1 94.38 22 CYS B CA 1
ATOM 1105 C C . CYS B 1 22 ? -9.75 11.227 0.413 1 94.38 22 CYS B C 1
ATOM 1107 O O . CYS B 1 22 ? -10.102 10.117 0.806 1 94.38 22 CYS B O 1
ATOM 1109 N N . ARG B 1 23 ? -10.633 12.172 0.089 1 93.12 23 ARG B N 1
ATOM 1110 C CA . ARG B 1 23 ? -12.062 11.891 0.091 1 93.12 23 ARG B CA 1
ATOM 1111 C C . ARG B 1 23 ? -12.422 10.852 -0.97 1 93.12 23 ARG B C 1
ATOM 1113 O O . ARG B 1 23 ? -13.203 9.938 -0.712 1 93.12 23 ARG B O 1
ATOM 1120 N N . GLU B 1 24 ? -11.852 11.047 -2.096 1 96.38 24 GLU B N 1
ATOM 1121 C CA . GLU B 1 24 ? -12.094 10.109 -3.182 1 96.38 24 GLU B CA 1
ATOM 1122 C C . GLU B 1 24 ? -11.562 8.719 -2.84 1 96.38 24 GLU B C 1
ATOM 1124 O O . GLU B 1 24 ? -12.203 7.707 -3.148 1 96.38 24 GLU B O 1
ATOM 1129 N N . ALA B 1 25 ? -10.461 8.664 -2.162 1 97.25 25 ALA B N 1
ATOM 1130 C CA . ALA B 1 25 ? -9.82 7.395 -1.811 1 97.25 25 ALA B CA 1
ATOM 1131 C C . ALA B 1 25 ? -10.695 6.586 -0.854 1 97.25 25 ALA B C 1
ATOM 1133 O O . ALA B 1 25 ? -10.656 5.355 -0.863 1 97.25 25 ALA B O 1
ATOM 1134 N N . LYS B 1 26 ? -11.422 7.301 -0.095 1 95.38 26 LYS B N 1
ATOM 1135 C CA . LYS B 1 26 ? -12.305 6.676 0.883 1 95.38 26 LYS B CA 1
ATOM 1136 C C . LYS B 1 26 ? -13.281 5.715 0.207 1 95.38 26 LYS B C 1
ATOM 1138 O O . LYS B 1 26 ? -13.68 4.703 0.795 1 95.38 26 LYS B O 1
ATOM 1143 N N . LYS B 1 27 ? -13.633 5.938 -0.983 1 96.31 27 LYS B N 1
ATOM 1144 C CA . LYS B 1 27 ? -14.617 5.168 -1.732 1 96.31 27 LYS B CA 1
ATOM 1145 C C . LYS B 1 27 ? -14.102 3.766 -2.041 1 96.31 27 LYS B C 1
ATOM 1147 O O . LYS B 1 27 ? -14.883 2.855 -2.322 1 96.31 27 LYS B O 1
ATOM 1152 N N . SER B 1 28 ? -12.812 3.586 -1.971 1 97.81 28 SER B N 1
ATOM 1153 C CA . SER B 1 28 ? -12.211 2.305 -2.328 1 97.81 28 SER B CA 1
ATOM 1154 C C . SER B 1 28 ? -11.852 1.496 -1.086 1 97.81 28 SER B C 1
ATOM 1156 O O . SER B 1 28 ? -11.266 0.416 -1.188 1 97.81 28 SER B O 1
ATOM 1158 N N . ALA B 1 29 ? -12.234 1.992 0.062 1 98 29 ALA B N 1
ATOM 1159 C CA . ALA B 1 29 ? -11.859 1.331 1.312 1 98 29 ALA B CA 1
ATOM 1160 C C . ALA B 1 29 ? -12.406 -0.093 1.36 1 98 29 ALA B C 1
ATOM 1162 O O . ALA B 1 29 ? -13.539 -0.346 0.934 1 98 29 ALA B O 1
ATOM 1163 N N . TYR B 1 30 ? -11.609 -1.04 1.742 1 98.25 30 TYR B N 1
ATOM 1164 C CA . TYR B 1 30 ? -12.031 -2.395 2.072 1 98.25 30 TYR B CA 1
ATOM 1165 C C . TYR B 1 30 ? -12.18 -2.568 3.58 1 98.25 30 TYR B C 1
ATOM 1167 O O . TYR B 1 30 ? -11.211 -2.908 4.27 1 98.25 30 TYR B O 1
ATOM 1175 N N . CYS B 1 31 ? -13.352 -2.406 4.094 1 97.25 31 CYS B N 1
ATOM 1176 C CA . CYS B 1 31 ? -13.609 -2.42 5.527 1 97.25 31 CYS B CA 1
ATOM 1177 C C . CYS B 1 31 ? -14.914 -3.143 5.836 1 97.25 31 CYS B C 1
ATOM 1179 O O . CYS B 1 31 ? -15.805 -2.578 6.477 1 97.25 31 CYS B O 1
ATOM 1181 N N . PRO B 1 32 ? -15.008 -4.41 5.445 1 95.94 32 PRO B N 1
ATOM 1182 C CA . PRO B 1 32 ? -16.25 -5.16 5.633 1 95.94 32 PRO B CA 1
ATOM 1183 C C . PRO B 1 32 ? -16.562 -5.43 7.102 1 95.94 32 PRO B C 1
ATOM 1185 O O . PRO B 1 32 ? -17.703 -5.727 7.453 1 95.94 32 PRO B O 1
ATOM 1188 N N . TYR B 1 33 ? -15.656 -5.277 8 1 94.88 33 TYR B N 1
ATOM 1189 C CA . TYR B 1 33 ? -15.836 -5.648 9.398 1 94.88 33 TYR B CA 1
ATOM 1190 C C . TYR B 1 33 ? -16.219 -4.438 10.242 1 94.88 33 TYR B C 1
ATOM 1192 O O . TYR B 1 33 ? -17.141 -4.508 11.055 1 94.88 33 TYR B O 1
ATOM 1200 N N . SER B 1 34 ? -15.531 -3.266 10.07 1 92.81 34 SER B N 1
ATOM 1201 C CA . SER B 1 34 ? -15.812 -2.055 10.828 1 92.81 34 SER B CA 1
ATOM 1202 C C . SER B 1 34 ? -16.828 -1.179 10.117 1 92.81 34 SER B C 1
ATOM 1204 O O . SER B 1 34 ? -17.562 -0.417 10.758 1 92.81 34 SER B O 1
ATOM 1206 N N . ARG B 1 35 ? -16.781 -1.216 8.766 1 94.5 35 ARG B N 1
ATOM 1207 C CA . ARG B 1 35 ? -17.578 -0.335 7.918 1 94.5 35 ARG B CA 1
ATOM 1208 C C . ARG B 1 35 ? -17.219 1.127 8.156 1 94.5 35 ARG B C 1
ATOM 1210 O O . ARG B 1 35 ? -18.094 1.988 8.211 1 94.5 35 ARG B O 1
ATOM 1217 N N . PHE B 1 36 ? -16.031 1.355 8.531 1 94.12 36 PHE B N 1
ATOM 1218 C CA . PHE B 1 36 ? -15.5 2.688 8.789 1 94.12 36 PHE B CA 1
ATOM 1219 C C . PHE B 1 36 ? -14.461 3.07 7.746 1 94.12 36 PHE B C 1
ATOM 1221 O O . PHE B 1 36 ? -13.258 2.926 7.973 1 94.12 36 PHE B O 1
ATOM 1228 N N . PRO B 1 37 ? -14.922 3.607 6.625 1 96.38 37 PRO B N 1
ATOM 1229 C CA . PRO B 1 37 ? -13.977 3.934 5.551 1 96.38 37 PRO B CA 1
ATOM 1230 C C . PRO B 1 37 ? -13.117 5.156 5.867 1 96.38 37 PRO B C 1
ATOM 1232 O O . PRO B 1 37 ? -13.633 6.16 6.367 1 96.38 37 PRO B O 1
ATOM 1235 N N . VAL B 1 38 ? -11.906 5.023 5.66 1 95.31 38 VAL B N 1
ATOM 1236 C CA . VAL B 1 38 ? -10.938 6.105 5.812 1 95.31 38 VAL B CA 1
ATOM 1237 C C . VAL B 1 38 ? -10.141 6.273 4.52 1 95.31 38 VAL B C 1
ATOM 1239 O O . VAL B 1 38 ? -9.781 5.289 3.871 1 95.31 38 VAL B O 1
ATOM 1242 N N . GLY B 1 39 ? -9.953 7.461 4.113 1 96 39 GLY B N 1
ATOM 1243 C CA . GLY B 1 39 ? -9.078 7.793 2.998 1 96 39 GLY B CA 1
ATOM 1244 C C . GLY B 1 39 ? -7.91 8.672 3.395 1 96 39 GLY B C 1
ATOM 1245 O O . GLY B 1 39 ? -8.016 9.461 4.34 1 96 39 GLY B O 1
ATOM 1246 N N . ALA B 1 40 ? -6.852 8.5 2.637 1 96.06 40 ALA B N 1
ATOM 1247 C CA . ALA B 1 40 ? -5.676 9.344 2.848 1 96.06 40 ALA B CA 1
ATOM 1248 C C . ALA B 1 40 ? -5.07 9.781 1.518 1 96.06 40 ALA B C 1
ATOM 1250 O O . ALA B 1 40 ? -5.305 9.148 0.484 1 96.06 40 ALA B O 1
ATOM 1251 N N . ALA B 1 41 ? -4.379 10.844 1.585 1 96.62 41 ALA B N 1
ATOM 1252 C CA . ALA B 1 41 ? -3.615 11.359 0.452 1 96.62 41 ALA B CA 1
ATOM 1253 C C . ALA B 1 41 ? -2.268 11.914 0.906 1 96.62 41 ALA B C 1
ATOM 1255 O O . ALA B 1 41 ? -2.188 12.609 1.925 1 96.62 41 ALA B O 1
ATOM 1256 N N . LEU B 1 42 ? -1.247 11.586 0.182 1 96.75 42 LEU B N 1
ATOM 1257 C CA . LEU B 1 42 ? 0.133 11.938 0.503 1 96.75 42 LEU B CA 1
ATOM 1258 C C . LEU B 1 42 ? 0.729 12.836 -0.57 1 96.75 42 LEU B C 1
ATOM 1260 O O . LEU B 1 42 ? 0.67 12.516 -1.76 1 96.75 42 LEU B O 1
ATOM 1264 N N . LEU B 1 43 ? 1.226 13.953 -0.121 1 95.75 43 LEU B N 1
ATOM 1265 C CA . LEU B 1 43 ? 1.896 14.891 -1.015 1 95.75 43 LEU B CA 1
ATOM 1266 C C . LEU B 1 43 ? 3.404 14.68 -0.996 1 95.75 43 LEU B C 1
ATOM 1268 O O . LEU B 1 43 ? 4.035 14.766 0.06 1 95.75 43 LEU B O 1
ATOM 1272 N N . THR B 1 44 ? 3.941 14.43 -2.225 1 95.69 44 THR B N 1
ATOM 1273 C CA . THR B 1 44 ? 5.379 14.203 -2.32 1 95.69 44 THR B CA 1
ATOM 1274 C C . THR B 1 44 ? 6.125 15.531 -2.432 1 95.69 44 THR B C 1
ATOM 1276 O O . THR B 1 44 ? 5.512 16.578 -2.629 1 95.69 44 THR B O 1
ATOM 1279 N N . GLY B 1 45 ? 7.453 15.453 -2.312 1 91.5 45 GLY B N 1
ATOM 1280 C CA . GLY B 1 45 ? 8.297 16.641 -2.385 1 91.5 45 GLY B CA 1
ATOM 1281 C C . GLY B 1 45 ? 8.18 17.375 -3.707 1 91.5 45 GLY B C 1
ATOM 1282 O O . GLY B 1 45 ? 8.273 18.594 -3.752 1 91.5 45 GLY B O 1
ATOM 1283 N N . ASP B 1 46 ? 7.898 16.656 -4.762 1 93.31 46 ASP B N 1
ATOM 1284 C CA . ASP B 1 46 ? 7.859 17.25 -6.094 1 93.31 46 ASP B CA 1
ATOM 1285 C C . ASP B 1 46 ? 6.426 17.578 -6.512 1 93.31 46 ASP B C 1
ATOM 1287 O O . ASP B 1 46 ? 6.176 17.938 -7.66 1 93.31 46 ASP B O 1
ATOM 1291 N N . GLY B 1 47 ? 5.5 17.312 -5.605 1 92.44 47 GLY B N 1
ATOM 1292 C CA . GLY B 1 47 ? 4.152 17.797 -5.84 1 92.44 47 GLY B CA 1
ATOM 1293 C C . GLY B 1 47 ? 3.189 16.734 -6.301 1 92.44 47 GLY B C 1
ATOM 1294 O O . GLY B 1 47 ? 2.033 17.016 -6.617 1 92.44 47 GLY B O 1
ATOM 1295 N N . ARG B 1 48 ? 3.541 15.492 -6.387 1 95.75 48 ARG B N 1
ATOM 1296 C CA . ARG B 1 48 ? 2.652 14.398 -6.75 1 95.75 48 ARG B CA 1
ATOM 1297 C C . ARG B 1 48 ? 1.823 13.945 -5.551 1 95.75 48 ARG B C 1
ATOM 1299 O O . ARG B 1 48 ? 2.279 14.016 -4.41 1 95.75 48 ARG B O 1
ATOM 1306 N N . ILE B 1 49 ? 0.628 13.461 -5.914 1 97 49 ILE B N 1
ATOM 1307 C CA . ILE B 1 49 ? -0.25 12.992 -4.848 1 97 49 ILE B CA 1
ATOM 1308 C C . ILE B 1 49 ? -0.502 11.492 -5.008 1 97 49 ILE B C 1
ATOM 1310 O O . ILE B 1 49 ? -0.782 11.023 -6.113 1 97 49 ILE B O 1
ATOM 1314 N N . PHE B 1 50 ? -0.3 10.75 -3.943 1 98.12 50 PHE B N 1
ATOM 1315 C CA . PHE B 1 50 ? -0.679 9.344 -3.848 1 98.12 50 PHE B CA 1
ATOM 1316 C C . PHE B 1 50 ? -1.793 9.148 -2.826 1 98.12 50 PHE B C 1
ATOM 1318 O O . PHE B 1 50 ? -1.705 9.648 -1.702 1 98.12 50 PHE B O 1
ATOM 1325 N N . SER B 1 51 ? -2.801 8.406 -3.182 1 98.25 51 SER B N 1
ATOM 1326 C CA . SER B 1 51 ? -3.91 8.195 -2.258 1 98.25 51 SER B CA 1
ATOM 1327 C C . SER B 1 51 ? -3.93 6.758 -1.744 1 98.25 51 SER B C 1
ATOM 1329 O O . SER B 1 51 ? -3.277 5.879 -2.314 1 98.25 51 SER B O 1
ATOM 1331 N N . GLY B 1 52 ? -4.562 6.578 -0.651 1 98.38 52 GLY B N 1
ATOM 1332 C CA . GLY B 1 52 ? -4.781 5.285 -0.021 1 98.38 52 GLY B CA 1
ATOM 1333 C C . GLY B 1 52 ? -6.055 5.23 0.801 1 98.38 52 GLY B C 1
ATOM 1334 O O . GLY B 1 52 ? -6.66 6.266 1.086 1 98.38 52 GLY B O 1
ATOM 1335 N N . CYS B 1 53 ? -6.426 4.078 1.089 1 98.38 53 CYS B N 1
ATOM 1336 C CA . CYS B 1 53 ? -7.574 3.824 1.95 1 98.38 53 CYS B CA 1
ATOM 1337 C C . CYS B 1 53 ? -7.285 2.691 2.926 1 98.38 53 CYS B C 1
ATOM 1339 O O . CYS B 1 53 ? -6.27 2.002 2.799 1 98.38 53 CYS B O 1
ATOM 1341 N N . ASN B 1 54 ? -8.156 2.633 3.959 1 98.25 54 ASN B N 1
ATOM 1342 C CA . ASN B 1 54 ? -7.973 1.511 4.875 1 98.25 54 ASN B CA 1
ATOM 1343 C C . ASN B 1 54 ? -8.422 0.194 4.242 1 98.25 54 ASN B C 1
ATOM 1345 O O . ASN B 1 54 ? -9.398 0.159 3.496 1 98.25 54 ASN B O 1
ATOM 1349 N N . ILE B 1 55 ? -7.645 -0.844 4.465 1 98.56 55 ILE B N 1
ATOM 1350 C CA . ILE B 1 55 ? -7.871 -2.195 3.965 1 98.56 55 ILE B CA 1
ATOM 1351 C C . ILE B 1 55 ? -7.855 -3.184 5.129 1 98.56 55 ILE B C 1
ATOM 1353 O O . ILE B 1 55 ? -6.801 -3.467 5.695 1 98.56 55 ILE B O 1
ATOM 1357 N N . GLU B 1 56 ? -9.031 -3.727 5.426 1 98.31 56 GLU B N 1
ATOM 1358 C CA . GLU B 1 56 ? -9.172 -4.625 6.566 1 98.31 56 GLU B CA 1
ATOM 1359 C C . GLU B 1 56 ? -8.906 -6.074 6.168 1 98.31 56 GLU B C 1
ATOM 1361 O O . GLU B 1 56 ? -8.719 -6.375 4.988 1 98.31 56 GLU B O 1
ATOM 1366 N N . ASN B 1 57 ? -8.727 -6.898 7.133 1 98 57 ASN B N 1
ATOM 1367 C CA . ASN B 1 57 ? -8.539 -8.344 7.02 1 98 57 ASN B CA 1
ATOM 1368 C C . ASN B 1 57 ? -9.234 -9.086 8.156 1 98 57 ASN B C 1
ATOM 1370 O O . ASN B 1 57 ? -9.383 -8.547 9.258 1 98 57 ASN B O 1
ATOM 1374 N N . ALA B 1 58 ? -9.711 -10.32 7.84 1 96.38 58 ALA B N 1
ATOM 1375 C CA . ALA B 1 58 ? -10.32 -11.141 8.891 1 96.38 58 ALA B CA 1
ATOM 1376 C C . ALA B 1 58 ? -9.359 -11.312 10.07 1 96.38 58 ALA B C 1
ATOM 1378 O O . ALA B 1 58 ? -9.789 -11.406 11.219 1 96.38 58 ALA B O 1
ATOM 1379 N N . CYS B 1 59 ? -8.102 -11.43 9.727 1 96.56 59 CYS B N 1
ATOM 1380 C CA . CYS B 1 59 ? -7.062 -11.297 10.742 1 96.56 59 CYS B CA 1
ATOM 1381 C C . CYS B 1 59 ? -6.746 -9.828 11.008 1 96.56 59 CYS B C 1
ATOM 1383 O O . CYS B 1 59 ? -5.984 -9.211 10.266 1 96.56 59 CYS B O 1
ATOM 1385 N N . TYR B 1 60 ? -7.145 -9.266 12.031 1 93.25 60 TYR B N 1
ATOM 1386 C CA . TYR B 1 60 ? -7.223 -7.832 12.281 1 93.25 60 TYR B CA 1
ATOM 1387 C C . TYR B 1 60 ? -5.844 -7.188 12.18 1 93.25 60 TYR B C 1
ATOM 1389 O O . TYR B 1 60 ? -5.691 -6.133 11.562 1 93.25 60 TYR B O 1
ATOM 1397 N N . PRO B 1 61 ? -4.816 -7.82 12.688 1 94.88 61 PRO B N 1
ATOM 1398 C CA . PRO B 1 61 ? -3.494 -7.191 12.656 1 94.88 61 PRO B CA 1
ATOM 1399 C C . PRO B 1 61 ? -2.914 -7.098 11.25 1 94.88 61 PRO B C 1
ATOM 1401 O O . PRO B 1 61 ? -1.918 -6.402 11.039 1 94.88 61 PRO B O 1
ATOM 1404 N N . LEU B 1 62 ? -3.57 -7.711 10.273 1 97.06 62 LEU B N 1
ATOM 1405 C CA . LEU B 1 62 ? -3.047 -7.711 8.914 1 97.06 62 LEU B CA 1
ATOM 1406 C C . LEU B 1 62 ? -3.699 -6.609 8.086 1 97.06 62 LEU B C 1
ATOM 1408 O O . LEU B 1 62 ? -3.369 -6.434 6.906 1 97.06 62 LEU B O 1
ATOM 1412 N N . GLY B 1 63 ? -4.656 -5.859 8.742 1 97.94 63 GLY B N 1
ATOM 1413 C CA . GLY B 1 63 ? -5.172 -4.664 8.094 1 97.94 63 GLY B CA 1
ATOM 1414 C C . GLY B 1 63 ? -4.145 -3.553 7.996 1 97.94 63 GLY B C 1
ATOM 1415 O O . GLY B 1 63 ? -3.082 -3.625 8.617 1 97.94 63 GLY B O 1
ATOM 1416 N N . VAL B 1 64 ? -4.461 -2.582 7.18 1 98.44 64 VAL B N 1
ATOM 1417 C CA . VAL B 1 64 ? -3.557 -1.446 7.023 1 98.44 64 VAL B CA 1
ATOM 1418 C C . VAL B 1 64 ? -4.359 -0.151 6.957 1 98.44 64 VAL B C 1
ATOM 1420 O O . VAL B 1 64 ? -5.426 -0.105 6.34 1 98.44 64 VAL B O 1
ATOM 1423 N N . CYS B 1 65 ? -3.85 0.854 7.602 1 97.56 65 CYS B N 1
ATOM 1424 C CA . CYS B 1 65 ? -4.488 2.166 7.609 1 97.56 65 CYS B CA 1
ATOM 1425 C C . CYS B 1 65 ? -4.355 2.846 6.254 1 97.56 65 CYS B C 1
ATOM 1427 O O . CYS B 1 65 ? -3.455 2.525 5.477 1 97.56 65 CYS B O 1
ATOM 1429 N N . ALA B 1 66 ? -5.215 3.797 6.094 1 97.62 66 ALA B N 1
ATOM 1430 C CA . ALA B 1 66 ? -5.199 4.586 4.863 1 97.62 66 ALA B CA 1
ATOM 1431 C C . ALA B 1 66 ? -3.852 5.273 4.672 1 97.62 66 ALA B C 1
ATOM 1433 O O . ALA B 1 66 ? -3.316 5.305 3.562 1 97.62 66 ALA B O 1
ATOM 1434 N N . GLU B 1 67 ? -3.297 5.793 5.758 1 96.75 67 GLU B N 1
ATOM 1435 C CA . GLU B 1 67 ? -2.029 6.512 5.695 1 96.75 67 GLU B CA 1
ATOM 1436 C C . GLU B 1 67 ? -0.916 5.621 5.152 1 96.75 67 GLU B C 1
ATOM 1438 O O . GLU B 1 67 ? -0.202 6.008 4.223 1 96.75 67 GLU B O 1
ATOM 1443 N N . ARG B 1 68 ? -0.815 4.441 5.75 1 98.19 68 ARG B N 1
ATOM 1444 C CA . ARG B 1 68 ? 0.258 3.541 5.34 1 98.19 68 ARG B CA 1
ATOM 1445 C C . ARG B 1 68 ? 0.037 3.035 3.92 1 98.19 68 ARG B C 1
ATOM 1447 O O . ARG B 1 68 ? 0.997 2.803 3.182 1 98.19 68 ARG B O 1
ATOM 1454 N N . THR B 1 69 ? -1.209 2.854 3.568 1 98.75 69 THR B N 1
ATOM 1455 C CA . THR B 1 69 ? -1.492 2.488 2.186 1 98.75 69 THR B CA 1
ATOM 1456 C C . THR B 1 69 ? -0.963 3.551 1.226 1 98.75 69 THR B C 1
ATOM 1458 O O . THR B 1 69 ? -0.291 3.229 0.244 1 98.75 69 THR B O 1
ATOM 1461 N N . ALA B 1 70 ? -1.22 4.82 1.482 1 98.44 70 ALA B N 1
ATOM 1462 C CA . ALA B 1 70 ? -0.761 5.914 0.629 1 98.44 70 ALA B CA 1
ATOM 1463 C C . ALA B 1 70 ? 0.763 5.988 0.601 1 98.44 70 ALA B C 1
ATOM 1465 O O . ALA B 1 70 ? 1.363 6.133 -0.467 1 98.44 70 ALA B O 1
ATOM 1466 N N . ILE B 1 71 ? 1.346 5.855 1.712 1 98.19 71 ILE B N 1
ATOM 1467 C CA . ILE B 1 71 ? 2.793 5.977 1.851 1 98.19 71 ILE B CA 1
ATOM 1468 C C . ILE B 1 71 ? 3.479 4.824 1.118 1 98.19 71 ILE B C 1
ATOM 1470 O O . ILE B 1 71 ? 4.41 5.043 0.342 1 98.19 71 ILE B O 1
ATOM 1474 N N . GLN B 1 72 ? 2.986 3.59 1.381 1 98.44 72 GLN B N 1
ATOM 1475 C CA . GLN B 1 72 ? 3.59 2.414 0.768 1 98.44 72 GLN B CA 1
ATOM 1476 C C . GLN B 1 72 ? 3.438 2.443 -0.75 1 98.44 72 GLN B C 1
ATOM 1478 O O . GLN B 1 72 ? 4.332 2.012 -1.479 1 98.44 72 GLN B O 1
ATOM 1483 N N . LYS B 1 73 ? 2.33 2.936 -1.167 1 98.31 73 LYS B N 1
ATOM 1484 C CA . LYS B 1 73 ? 2.137 3.135 -2.6 1 98.31 73 LYS B CA 1
ATOM 1485 C C . LYS B 1 73 ? 3.197 4.07 -3.174 1 98.31 73 LYS B C 1
ATOM 1487 O O . LYS B 1 73 ? 3.844 3.746 -4.172 1 98.31 73 LYS B O 1
ATOM 1492 N N . ALA B 1 74 ? 3.443 5.16 -2.592 1 98.38 74 ALA B N 1
ATOM 1493 C CA . ALA B 1 74 ? 4.398 6.16 -3.066 1 98.38 74 ALA B CA 1
ATOM 1494 C C . ALA B 1 74 ? 5.82 5.605 -3.066 1 98.38 74 ALA B C 1
ATOM 1496 O O . ALA B 1 74 ? 6.543 5.738 -4.055 1 98.38 74 ALA B O 1
ATOM 1497 N N . ILE B 1 75 ? 6.176 4.945 -1.998 1 98.31 75 ILE B N 1
ATOM 1498 C CA . ILE B 1 75 ? 7.516 4.383 -1.878 1 98.31 75 ILE B CA 1
ATOM 1499 C C . ILE B 1 75 ? 7.73 3.322 -2.955 1 98.31 75 ILE B C 1
ATOM 1501 O O . ILE B 1 75 ? 8.781 3.285 -3.6 1 98.31 75 ILE B O 1
ATOM 1505 N N . SER B 1 76 ? 6.723 2.525 -3.148 1 98.19 76 SER B N 1
ATOM 1506 C CA . SER B 1 76 ? 6.836 1.438 -4.117 1 98.19 76 SER B CA 1
ATOM 1507 C C . SER B 1 76 ? 6.961 1.976 -5.539 1 98.19 76 SER B C 1
ATOM 1509 O O . SER B 1 76 ? 7.359 1.246 -6.449 1 98.19 76 SER B O 1
ATOM 1511 N N . GLU B 1 77 ? 6.633 3.229 -5.723 1 97.38 77 GLU B N 1
ATOM 1512 C CA . GLU B 1 77 ? 6.77 3.846 -7.039 1 97.38 77 GLU B CA 1
ATOM 1513 C C . GLU B 1 77 ? 8.039 4.684 -7.125 1 97.38 77 GLU B C 1
ATOM 1515 O O . GLU B 1 77 ? 8.258 5.391 -8.109 1 97.38 77 GLU B O 1
ATOM 1520 N N . GLY B 1 78 ? 8.805 4.691 -6.074 1 97 78 GLY B N 1
ATOM 1521 C CA . GLY B 1 78 ? 10.148 5.25 -6.145 1 97 78 GLY B CA 1
ATOM 1522 C C . GLY B 1 78 ? 10.266 6.602 -5.457 1 97 78 GLY B C 1
ATOM 1523 O O . GLY B 1 78 ? 11.32 7.242 -5.52 1 97 78 GLY B O 1
ATOM 1524 N N . TYR B 1 79 ? 9.258 7.031 -4.82 1 97.19 79 TYR B N 1
ATOM 1525 C CA . TYR B 1 79 ? 9.312 8.344 -4.18 1 97.19 79 TYR B CA 1
ATOM 1526 C C . TYR B 1 79 ? 9.898 8.242 -2.777 1 97.19 79 TYR B C 1
ATOM 1528 O O . TYR B 1 79 ? 9.633 7.277 -2.055 1 97.19 79 TYR B O 1
ATOM 1536 N N . LYS B 1 80 ? 10.562 9.328 -2.381 1 94.88 80 LYS B N 1
ATOM 1537 C CA . LYS B 1 80 ? 11.32 9.242 -1.135 1 94.88 80 LYS B CA 1
ATOM 1538 C C . LYS B 1 80 ? 11.094 10.477 -0.268 1 94.88 80 LYS B C 1
ATOM 1540 O O . LYS B 1 80 ? 11.461 10.492 0.909 1 94.88 80 LYS B O 1
ATOM 1545 N N . GLU B 1 81 ? 10.633 11.539 -0.857 1 94.5 81 GLU B N 1
ATOM 1546 C CA . GLU B 1 81 ? 10.406 12.781 -0.129 1 94.5 81 GLU B CA 1
ATOM 1547 C C . GLU B 1 81 ? 8.922 13.109 -0.038 1 94.5 81 GLU B C 1
ATOM 1549 O O . GLU B 1 81 ? 8.219 13.133 -1.054 1 94.5 81 GLU B O 1
ATOM 1554 N N . PHE B 1 82 ? 8.531 13.414 1.152 1 94.56 82 PHE B N 1
ATOM 1555 C CA . PHE B 1 82 ? 7.113 13.625 1.402 1 94.56 82 PHE B CA 1
ATOM 1556 C C . PHE B 1 82 ? 6.887 14.898 2.211 1 94.56 82 PHE B C 1
ATOM 1558 O O . PHE B 1 82 ? 7.613 15.164 3.172 1 94.56 82 PHE B O 1
ATOM 1565 N N . ARG B 1 83 ? 5.84 15.57 1.886 1 91.62 83 ARG B N 1
ATOM 1566 C CA . ARG B 1 83 ? 5.613 16.875 2.488 1 91.62 83 ARG B CA 1
ATOM 1567 C C . ARG B 1 83 ? 4.473 16.828 3.496 1 91.62 83 ARG B C 1
ATOM 1569 O O . ARG B 1 83 ? 4.605 17.312 4.621 1 91.62 83 ARG B O 1
ATOM 1576 N N . ALA B 1 84 ? 3.367 16.219 3.021 1 92.94 84 ALA B N 1
ATOM 1577 C CA . ALA B 1 84 ? 2.168 16.281 3.854 1 92.94 84 ALA B CA 1
ATOM 1578 C C . ALA B 1 84 ? 1.237 15.102 3.566 1 92.94 84 ALA B C 1
ATOM 1580 O O . ALA B 1 84 ? 1.259 14.539 2.471 1 92.94 84 ALA B O 1
ATOM 1581 N N . ILE B 1 85 ? 0.453 14.797 4.574 1 94.81 85 ILE B N 1
ATOM 1582 C CA . ILE B 1 85 ? -0.578 13.773 4.41 1 94.81 85 ILE B CA 1
ATOM 1583 C C . ILE B 1 85 ? -1.91 14.297 4.945 1 94.81 85 ILE B C 1
ATOM 1585 O O . ILE B 1 85 ? -1.947 15.008 5.949 1 94.81 85 ILE B O 1
ATOM 1589 N N . ALA B 1 86 ? -2.959 14.031 4.199 1 93 86 ALA B N 1
ATOM 1590 C CA . ALA B 1 86 ? -4.316 14.336 4.637 1 93 86 ALA B CA 1
ATOM 1591 C C . ALA B 1 86 ? -5.129 13.062 4.844 1 93 86 ALA B C 1
ATOM 1593 O O . ALA B 1 86 ? -4.953 12.078 4.117 1 93 86 ALA B O 1
ATOM 1594 N N . ILE B 1 87 ? -6.051 13.117 5.785 1 93.12 87 ILE B N 1
ATOM 1595 C CA . ILE B 1 87 ? -6.883 11.961 6.121 1 93.12 87 ILE B CA 1
ATOM 1596 C C . ILE B 1 87 ? -8.352 12.383 6.18 1 93.12 87 ILE B C 1
ATOM 1598 O O . ILE B 1 87 ? -8.672 13.461 6.691 1 93.12 87 ILE B O 1
ATOM 1602 N N . SER B 1 88 ? -9.18 11.461 5.637 1 90.88 88 SER B N 1
ATOM 1603 C CA . SER B 1 88 ? -10.617 11.711 5.66 1 90.88 88 SER B CA 1
ATOM 1604 C C . SER B 1 88 ? -11.383 10.477 6.129 1 90.88 88 SER B C 1
ATOM 1606 O O . SER B 1 88 ? -11.047 9.352 5.75 1 90.88 88 SER B O 1
ATOM 1608 N N . SER B 1 89 ? -12.344 10.664 6.988 1 90.69 89 SER B N 1
ATOM 1609 C CA . SER B 1 89 ? -13.281 9.625 7.406 1 90.69 89 SER B CA 1
ATOM 1610 C C . SER B 1 89 ? -14.711 10.148 7.457 1 90.69 89 SER B C 1
ATOM 1612 O O . SER B 1 89 ? -14.953 11.328 7.195 1 90.69 89 SER B O 1
ATOM 1614 N N . ASN B 1 90 ? -15.695 9.211 7.582 1 81.25 90 ASN B N 1
ATOM 1615 C CA . ASN B 1 90 ? -17.094 9.625 7.668 1 81.25 90 ASN B CA 1
ATOM 1616 C C . ASN B 1 90 ? -17.391 10.336 8.992 1 81.25 90 ASN B C 1
ATOM 1618 O O . ASN B 1 90 ? -18.453 10.922 9.164 1 81.25 90 ASN B O 1
ATOM 1622 N N . LEU B 1 91 ? -16.5 10.211 9.906 1 66.75 91 LEU B N 1
ATOM 1623 C CA . LEU B 1 91 ? -16.812 10.875 11.172 1 66.75 91 LEU B CA 1
ATOM 1624 C C . LEU B 1 91 ? -16.75 12.391 11.023 1 66.75 91 LEU B C 1
ATOM 1626 O O . LEU B 1 91 ? -15.781 12.922 10.477 1 66.75 91 LEU B O 1
ATOM 1630 N N . GLN B 1 92 ? -17.922 12.953 10.586 1 55.94 92 GLN B N 1
ATOM 1631 C CA . GLN B 1 92 ? -18.125 14.375 10.344 1 55.94 92 GLN B CA 1
ATOM 1632 C C . GLN B 1 92 ? -17.234 15.219 11.258 1 55.94 92 GLN B C 1
ATOM 1634 O O . GLN B 1 92 ? -16.594 16.172 10.797 1 55.94 92 GLN B O 1
ATOM 1639 N N . ASP B 1 93 ? -17.422 15.117 12.531 1 52.41 93 ASP B N 1
ATOM 1640 C CA . ASP B 1 93 ? -16.953 16.109 13.484 1 52.41 93 ASP B CA 1
ATOM 1641 C C . ASP B 1 93 ? -15.602 15.695 14.07 1 52.41 93 ASP B C 1
ATOM 1643 O O . ASP B 1 93 ? -15.07 16.375 14.961 1 52.41 93 ASP B O 1
ATOM 1647 N N . ASP B 1 94 ? -15.117 14.508 13.539 1 56.84 94 ASP B N 1
ATOM 1648 C CA . ASP B 1 94 ? -14 14.117 14.391 1 56.84 94 ASP B CA 1
ATOM 1649 C C . ASP B 1 94 ? -12.711 13.969 13.578 1 56.84 94 ASP B C 1
ATOM 1651 O O . ASP B 1 94 ? -12.75 13.484 12.438 1 56.84 94 ASP B O 1
ATOM 1655 N N . PHE B 1 95 ? -11.781 14.773 14.039 1 62.03 95 PHE B N 1
ATOM 1656 C CA . PHE B 1 95 ? -10.398 14.719 13.586 1 62.03 95 PHE B CA 1
ATOM 1657 C C . PHE B 1 95 ? -9.836 13.312 13.758 1 62.03 95 PHE B C 1
ATOM 1659 O O . PHE B 1 95 ? -9.883 12.742 14.852 1 62.03 95 PHE B O 1
ATOM 1666 N N . ILE B 1 96 ? -9.695 12.609 12.656 1 76.5 96 ILE B N 1
ATOM 1667 C CA . ILE B 1 96 ? -9.031 11.312 12.766 1 76.5 96 ILE B CA 1
ATOM 1668 C C . ILE B 1 96 ? -7.516 11.516 12.758 1 76.5 96 ILE B C 1
ATOM 1670 O O . ILE B 1 96 ? -6.988 12.281 11.945 1 76.5 96 ILE B O 1
ATOM 1674 N N . SER B 1 97 ? -6.949 11.078 13.836 1 84.19 97 SER B N 1
ATOM 1675 C CA . SER B 1 97 ? -5.496 11.125 13.945 1 84.19 97 SER B CA 1
ATOM 1676 C C . SER B 1 97 ? -4.867 9.789 13.578 1 84.19 97 SER B C 1
ATOM 1678 O O . SER B 1 97 ? -5.473 8.734 13.781 1 84.19 97 SER B O 1
ATOM 1680 N N . PRO B 1 98 ? -3.738 9.875 13.016 1 91.12 98 PRO B N 1
ATOM 1681 C CA . PRO B 1 98 ? -3.047 8.625 12.695 1 91.12 98 PRO B CA 1
ATOM 1682 C C . PRO B 1 98 ? -2.797 7.758 13.93 1 91.12 98 PRO B C 1
ATOM 1684 O O . PRO B 1 98 ? -2.562 8.281 15.023 1 91.12 98 PRO B O 1
ATOM 1687 N N . CYS B 1 99 ? -2.941 6.539 13.719 1 93.19 99 CYS B N 1
ATOM 1688 C CA . CYS B 1 99 ? -2.625 5.621 14.805 1 93.19 99 CYS B CA 1
ATOM 1689 C C . CYS B 1 99 ? -1.136 5.645 15.125 1 93.19 99 CYS B C 1
ATOM 1691 O O . CYS B 1 99 ? -0.353 6.27 14.406 1 93.19 99 CYS B O 1
ATOM 1693 N N . GLY B 1 100 ? -0.685 5.004 16.188 1 93.62 100 GLY B N 1
ATOM 1694 C CA . GLY B 1 100 ? 0.713 4.965 16.594 1 93.62 100 GLY B CA 1
ATOM 1695 C C . GLY B 1 100 ? 1.623 4.391 15.523 1 93.62 100 GLY B C 1
ATOM 1696 O O . GLY B 1 100 ? 2.721 4.902 15.289 1 93.62 100 GLY B O 1
ATOM 1697 N N . ALA B 1 101 ? 1.177 3.273 14.914 1 96.06 101 ALA B N 1
ATOM 1698 C CA . ALA B 1 101 ? 1.962 2.656 13.852 1 96.06 101 ALA B CA 1
ATOM 1699 C C . ALA B 1 101 ? 2.189 3.631 12.695 1 96.06 101 ALA B C 1
ATOM 1701 O O . ALA B 1 101 ? 3.311 3.764 12.203 1 96.06 101 ALA B O 1
ATOM 1702 N N . CYS B 1 102 ? 1.125 4.305 12.289 1 96.44 102 CYS B N 1
ATOM 1703 C CA . CYS B 1 102 ? 1.232 5.254 11.188 1 96.44 102 CYS B CA 1
ATOM 1704 C C . CYS B 1 102 ? 2.152 6.414 11.555 1 96.44 102 CYS B C 1
ATOM 1706 O O . CYS B 1 102 ? 2.91 6.898 10.711 1 96.44 102 CYS B O 1
ATOM 1708 N N . ARG B 1 103 ? 2.057 6.906 12.773 1 94.38 103 ARG B N 1
ATOM 1709 C CA . ARG B 1 103 ? 2.949 7.973 13.219 1 94.38 103 ARG B CA 1
ATOM 1710 C C . ARG B 1 103 ? 4.406 7.535 13.141 1 94.38 103 ARG B C 1
ATOM 1712 O O . ARG B 1 103 ? 5.27 8.305 12.711 1 94.38 103 ARG B O 1
ATOM 1719 N N . GLN B 1 104 ? 4.688 6.371 13.578 1 95.94 104 GLN B N 1
ATOM 1720 C CA . GLN B 1 104 ? 6.043 5.836 13.492 1 95.94 104 GLN B CA 1
ATOM 1721 C C . GLN B 1 104 ? 6.531 5.801 12.047 1 95.94 104 GLN B C 1
ATOM 1723 O O . GLN B 1 104 ? 7.672 6.18 11.766 1 95.94 104 GLN B O 1
ATOM 1728 N N . VAL B 1 105 ? 5.688 5.316 11.125 1 97.19 105 VAL B N 1
ATOM 1729 C CA . VAL B 1 105 ? 6.047 5.238 9.711 1 97.19 105 VAL B CA 1
ATOM 1730 C C . VAL B 1 105 ? 6.293 6.641 9.164 1 97.19 105 VAL B C 1
ATOM 1732 O O . VAL B 1 105 ? 7.289 6.883 8.477 1 97.19 105 VAL B O 1
ATOM 1735 N N . MET B 1 106 ? 5.453 7.625 9.5 1 95.06 106 MET B N 1
ATOM 1736 C CA . MET B 1 106 ? 5.574 9 9.031 1 95.06 106 MET B CA 1
ATOM 1737 C C . MET B 1 106 ? 6.883 9.625 9.516 1 95.06 106 MET B C 1
ATOM 1739 O O . MET B 1 106 ? 7.555 10.328 8.758 1 95.06 106 MET B O 1
ATOM 1743 N N . ARG B 1 107 ? 7.18 9.367 10.75 1 93.5 107 ARG B N 1
ATOM 1744 C CA . ARG B 1 107 ? 8.43 9.883 11.305 1 93.5 107 ARG B CA 1
ATOM 1745 C C . ARG B 1 107 ? 9.633 9.344 10.539 1 93.5 107 ARG B C 1
ATOM 1747 O O . ARG B 1 107 ? 10.555 10.094 10.219 1 93.5 107 ARG B O 1
ATOM 1754 N N . GLU B 1 108 ? 9.602 8.086 10.258 1 95.19 108 GLU B N 1
ATOM 1755 C CA . GLU B 1 108 ? 10.719 7.441 9.578 1 95.19 108 GLU B CA 1
ATOM 1756 C C . GLU B 1 108 ? 10.93 8.023 8.188 1 95.19 108 GLU B C 1
ATOM 1758 O O . GLU B 1 108 ? 12.07 8.148 7.727 1 95.19 108 GLU B O 1
ATOM 1763 N N . ILE B 1 109 ? 9.836 8.398 7.535 1 93.81 109 ILE B N 1
ATOM 1764 C CA . ILE B 1 109 ? 9.984 8.898 6.172 1 93.81 109 ILE B CA 1
ATOM 1765 C C . ILE B 1 109 ? 9.984 10.422 6.172 1 93.81 109 ILE B C 1
ATOM 1767 O O . ILE B 1 109 ? 9.906 11.047 5.113 1 93.81 109 ILE B O 1
ATOM 1771 N N . ARG B 1 110 ? 9.906 11.023 7.348 1 89.56 110 ARG B N 1
ATOM 1772 C CA . ARG B 1 110 ? 10.008 12.469 7.543 1 89.56 110 ARG B CA 1
ATOM 1773 C C . ARG B 1 110 ? 8.852 13.195 6.863 1 89.56 110 ARG B C 1
ATOM 1775 O O . ARG B 1 110 ? 9.055 14.203 6.18 1 89.56 110 ARG B O 1
ATOM 1782 N N . CYS B 1 111 ? 7.723 12.539 6.961 1 83.19 111 CYS B N 1
ATOM 1783 C CA . CYS B 1 111 ? 6.496 13.219 6.551 1 83.19 111 CYS B CA 1
ATOM 1784 C C . CYS B 1 111 ? 5.902 14.016 7.711 1 83.19 111 CYS B C 1
ATOM 1786 O O . CYS B 1 111 ? 5.262 13.445 8.594 1 83.19 111 CYS B O 1
ATOM 1788 N N . TRP B 1 112 ? 6 15.25 7.707 1 69.94 112 TRP B N 1
ATOM 1789 C CA . TRP B 1 112 ? 5.832 16.031 8.93 1 69.94 112 TRP B CA 1
ATOM 1790 C C . TRP B 1 112 ? 4.469 16.719 8.953 1 69.94 112 TRP B C 1
ATOM 1792 O O . TRP B 1 112 ? 3.924 16.984 10.031 1 69.94 112 TRP B O 1
ATOM 1802 N N . GLN B 1 113 ? 3.947 16.906 7.785 1 69.56 113 GLN B N 1
ATOM 1803 C CA . GLN B 1 113 ? 2.732 17.719 7.836 1 69.56 113 GLN B CA 1
ATOM 1804 C C . GLN B 1 113 ? 1.487 16.859 7.676 1 69.56 113 GLN B C 1
ATOM 1806 O O . GLN B 1 113 ? 1.4 16.047 6.742 1 69.56 113 GLN B O 1
ATOM 1811 N N . MET B 1 114 ? 0.695 16.859 8.734 1 69.31 114 MET B N 1
ATOM 1812 C CA . MET B 1 114 ? -0.618 16.219 8.648 1 69.31 114 MET B CA 1
ATOM 1813 C C . MET B 1 114 ? -1.712 17.266 8.445 1 69.31 114 MET B C 1
ATOM 1815 O O . MET B 1 114 ? -1.658 18.344 9.039 1 69.31 114 MET B O 1
ATOM 1819 N N . ARG B 1 115 ? -2.371 17.25 7.402 1 61.88 115 ARG B N 1
ATOM 1820 C CA . ARG B 1 115 ? -3.516 18.141 7.211 1 61.88 115 ARG B CA 1
ATOM 1821 C C . ARG B 1 115 ? -4.828 17.375 7.391 1 61.88 115 ARG B C 1
ATOM 1823 O O . ARG B 1 115 ? -4.984 16.266 6.871 1 61.88 115 ARG B O 1
ATOM 1830 N N . GLU B 1 116 ? -5.555 17.766 8.383 1 57.41 116 GLU B N 1
ATOM 1831 C CA . GLU B 1 116 ? -6.902 17.25 8.57 1 57.41 116 GLU B CA 1
ATOM 1832 C C . GLU B 1 116 ? -7.879 17.844 7.566 1 57.41 116 GLU B C 1
ATOM 1834 O O . GLU B 1 116 ? -7.703 18.984 7.121 1 57.41 116 GLU B O 1
ATOM 1839 N N . GLY B 1 117 ? -8.602 17.094 6.754 1 48.97 117 GLY B N 1
ATOM 1840 C CA . GLY B 1 117 ? -9.719 17.688 6.031 1 48.97 117 GLY B CA 1
ATOM 1841 C C . GLY B 1 117 ? -10.492 18.703 6.852 1 48.97 117 GLY B C 1
ATOM 1842 O O . GLY B 1 117 ? -11.164 18.344 7.82 1 48.97 117 GLY B O 1
ATOM 1843 N N . GLU B 1 118 ? -9.969 19.719 7.348 1 41.28 118 GLU B N 1
ATOM 1844 C CA . GLU B 1 118 ? -10.891 20.719 7.879 1 41.28 118 GLU B CA 1
ATOM 1845 C C . GLU B 1 118 ? -12.07 20.938 6.934 1 41.28 118 GLU B C 1
ATOM 1847 O O . GLU B 1 118 ? -11.883 21.156 5.734 1 41.28 118 GLU B O 1
ATOM 1852 N N . TRP B 1 119 ? -13.242 20.219 7.082 1 36.09 119 TRP B N 1
ATOM 1853 C CA . TRP B 1 119 ? -14.492 20.656 6.477 1 36.09 119 TRP B CA 1
ATOM 1854 C C . TRP B 1 119 ? -14.766 22.125 6.812 1 36.09 119 TRP B C 1
ATOM 1856 O O . TRP B 1 119 ? -15.094 22.453 7.957 1 36.09 119 TRP B O 1
ATOM 1866 N N . LYS B 1 120 ? -13.953 22.969 7.113 1 33.78 120 LYS B N 1
ATOM 1867 C CA . LYS B 1 120 ? -14.633 24.234 7.34 1 33.78 120 LYS B CA 1
ATOM 1868 C C . LYS B 1 120 ? -15.398 24.688 6.098 1 33.78 120 LYS B C 1
ATOM 1870 O O . LYS B 1 120 ? -14.805 24.953 5.055 1 33.78 120 LYS B O 1
ATOM 1875 N N . SER B 1 121 ? -16.703 24.094 5.695 1 26.92 121 SER B N 1
ATOM 1876 C CA . SER B 1 121 ? -17.609 25.094 5.133 1 26.92 121 SER B CA 1
ATOM 1877 C C . SER B 1 121 ? -17.781 26.281 6.082 1 26.92 121 SER B C 1
ATOM 1879 O O . SER B 1 121 ? -17.734 26.109 7.305 1 26.92 121 SER B O 1
#